Protein AF-A0A1B1M0U3-F1 (afdb_monomer_lite)

InterPro domains:
  IPR003018 GAF domain [SM00065] (130-266)
  IPR010559 Signal transduction histidine kinase, internal region [PF06580] (271-293)
  IPR011620 Signal transduction histidine kinase, 5TM receptor LytS, transmembrane region [PF07694] (1-100)
  IPR029016 GAF-like domain superfamily [G3DSA:3.30.450.40] (134-258)
  IPR050640 Bacterial two-component sensor kinase systems [PTHR34220] (2-294)

Sequence (294 aa):
VSGLSRLYIGGANAYTYLISSIFIALISGFYGYRTMRRYTYPTVLMGAIIGALNEAIQMACILIFANDTASAWSLVQFIALPMILINSIGTAIFLSIILSTLKQEEQTRAIQTHDVFEIANKTLPYFRSGLTEQSARSVAEIILKLMNVSAVAITNRTDILTHVGAASDHHVAKKAIITDLSKEVIKTGHLKEAHSKEEIGCNNPNCSLTSAIVIPLMINQEVAGTLKFYFTNEYENTTSTKQLARGLADIFSSQLELGQAEMQSKLLKDAEIKSLQAQVNPHFFFNSINTISA

Structure (mmCIF, N/CA/C/O backbone):
data_AF-A0A1B1M0U3-F1
#
_entry.id   AF-A0A1B1M0U3-F1
#
loop_
_atom_site.group_PDB
_atom_site.id
_atom_site.type_symbol
_atom_site.label_atom_id
_atom_site.label_alt_id
_atom_site.label_comp_id
_atom_site.label_asym_id
_atom_site.label_entity_id
_atom_site.label_seq_id
_atom_site.pdbx_PDB_ins_code
_atom_site.Cartn_x
_atom_site.Cartn_y
_atom_site.Cartn_z
_atom_site.occupancy
_atom_site.B_iso_or_equiv
_atom_site.auth_seq_id
_atom_site.auth_comp_id
_atom_site.auth_asym_id
_atom_site.auth_atom_id
_atom_site.pdbx_PDB_model_num
ATOM 1 N N . VAL A 1 1 ? 32.703 1.212 -25.599 1.00 67.56 1 VAL A N 1
ATOM 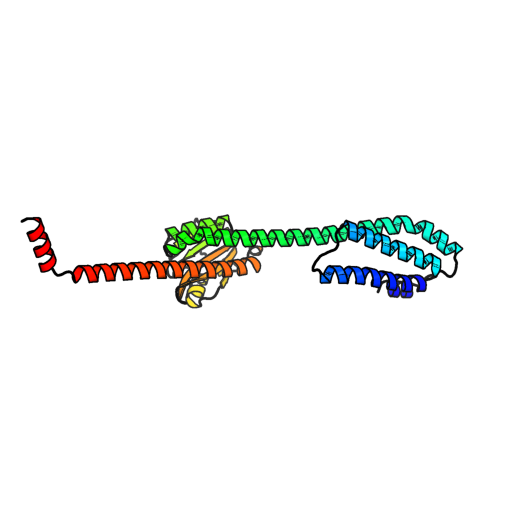2 C CA . VAL A 1 1 ? 32.482 -0.246 -25.777 1.00 67.56 1 VAL A CA 1
ATOM 3 C C . VAL A 1 1 ? 32.316 -0.614 -27.252 1.00 67.56 1 VAL A C 1
ATOM 5 O O . VAL A 1 1 ? 33.182 -1.309 -27.757 1.00 67.56 1 VAL A O 1
ATOM 8 N N . SER A 1 2 ? 31.313 -0.082 -27.969 1.00 71.19 2 SER A N 1
ATOM 9 C CA . SER A 1 2 ? 31.059 -0.400 -29.397 1.00 71.19 2 SER A CA 1
ATOM 10 C C . SER A 1 2 ? 32.248 -0.167 -30.355 1.00 71.19 2 SER A C 1
ATOM 12 O O . SER A 1 2 ? 32.541 -0.993 -31.212 1.00 71.19 2 SER A O 1
ATOM 14 N N . GLY A 1 3 ? 32.987 0.937 -30.205 1.00 71.81 3 GLY A N 1
ATOM 15 C CA . GLY A 1 3 ? 34.163 1.195 -31.050 1.00 71.81 3 GLY A CA 1
ATOM 16 C C . GLY A 1 3 ? 35.331 0.232 -30.793 1.00 71.81 3 GLY A C 1
ATOM 17 O O . GLY A 1 3 ? 36.002 -0.191 -31.728 1.00 71.81 3 GLY A O 1
ATOM 18 N N . LEU A 1 4 ? 35.539 -0.170 -29.532 1.00 79.25 4 LEU A N 1
ATOM 19 C CA . LEU A 1 4 ? 36.575 -1.142 -29.166 1.00 79.25 4 LEU A CA 1
ATOM 20 C C . LEU A 1 4 ? 36.249 -2.539 -29.695 1.00 79.25 4 LEU A C 1
ATOM 22 O O . LEU A 1 4 ? 37.143 -3.205 -30.204 1.00 79.25 4 LEU A O 1
ATOM 26 N N . SER A 1 5 ? 34.987 -2.977 -29.627 1.00 76.38 5 SER A N 1
ATOM 27 C CA . SER A 1 5 ? 34.607 -4.291 -30.161 1.00 76.38 5 SER A CA 1
ATOM 28 C C . SER A 1 5 ? 34.844 -4.387 -31.670 1.00 76.38 5 SER A C 1
ATOM 30 O O . SER A 1 5 ? 35.324 -5.414 -32.137 1.00 76.38 5 SER A O 1
ATOM 32 N N . ARG A 1 6 ? 34.610 -3.309 -32.432 1.00 75.31 6 ARG A N 1
ATOM 33 C CA . ARG A 1 6 ? 34.942 -3.268 -33.868 1.00 75.31 6 ARG A CA 1
ATOM 34 C C . ARG A 1 6 ? 36.444 -3.275 -34.157 1.00 75.31 6 ARG A C 1
ATOM 36 O O . ARG A 1 6 ? 36.847 -3.901 -35.129 1.00 75.31 6 ARG A O 1
ATOM 43 N N . LEU A 1 7 ? 37.270 -2.641 -33.321 1.00 78.25 7 LEU A N 1
ATOM 44 C CA . LEU A 1 7 ? 38.730 -2.755 -33.444 1.00 78.25 7 LEU A CA 1
ATOM 45 C C . LEU A 1 7 ? 39.210 -4.194 -33.221 1.00 78.25 7 LEU A C 1
ATOM 47 O O . LEU A 1 7 ? 40.089 -4.650 -33.943 1.00 78.25 7 LEU A O 1
ATOM 51 N N . TYR A 1 8 ? 38.612 -4.908 -32.262 1.00 80.56 8 TYR A N 1
ATOM 52 C CA . TYR A 1 8 ? 38.932 -6.313 -31.990 1.00 80.56 8 TYR A CA 1
ATOM 53 C C . TYR A 1 8 ? 38.489 -7.267 -33.108 1.00 80.56 8 TYR A C 1
ATOM 55 O O . TYR A 1 8 ? 39.206 -8.216 -33.406 1.00 80.56 8 TYR A O 1
ATOM 63 N N . ILE A 1 9 ? 37.328 -7.027 -33.729 1.00 78.50 9 ILE A N 1
ATOM 64 C CA . ILE A 1 9 ? 36.813 -7.839 -34.850 1.00 78.50 9 ILE A CA 1
ATOM 65 C C . ILE A 1 9 ? 37.660 -7.645 -36.124 1.00 78.50 9 ILE A C 1
ATOM 67 O O . ILE A 1 9 ? 37.710 -8.531 -36.976 1.00 78.50 9 ILE A O 1
ATOM 71 N N . GLY A 1 10 ? 38.367 -6.518 -36.238 1.00 68.25 10 GLY A N 1
ATOM 72 C CA . GLY A 1 10 ? 39.149 -6.173 -37.422 1.00 68.25 10 GLY A CA 1
ATOM 73 C C . GLY A 1 10 ? 38.275 -5.751 -38.610 1.00 68.25 10 GLY A C 1
ATOM 74 O O . GLY A 1 10 ? 37.046 -5.791 -38.566 1.00 68.25 10 GLY A O 1
ATOM 75 N N . GLY A 1 11 ? 38.921 -5.288 -39.682 1.00 68.56 11 GLY A N 1
ATOM 76 C CA . GLY A 1 11 ? 38.264 -4.814 -40.905 1.00 68.56 11 GLY A CA 1
ATOM 77 C C . GLY A 1 11 ? 38.858 -3.508 -41.436 1.00 68.56 11 GLY A C 1
ATOM 78 O O . GLY A 1 11 ? 39.488 -2.746 -40.697 1.00 68.56 11 GLY A O 1
ATOM 79 N N . ALA A 1 12 ? 38.662 -3.238 -42.731 1.00 61.69 12 ALA A N 1
ATOM 80 C CA . ALA A 1 12 ? 39.073 -1.973 -43.336 1.00 61.69 12 ALA A CA 1
ATOM 81 C C . ALA A 1 12 ? 38.380 -0.797 -42.618 1.00 61.69 12 ALA A C 1
ATOM 83 O O . ALA A 1 12 ? 37.169 -0.820 -42.401 1.00 61.69 12 ALA A O 1
ATOM 84 N N . ASN A 1 13 ? 39.150 0.229 -42.240 1.00 67.62 13 ASN A N 1
ATOM 85 C CA . ASN A 1 13 ? 38.667 1.452 -41.581 1.00 67.62 13 ASN A CA 1
ATOM 86 C C . ASN A 1 13 ? 38.056 1.264 -40.168 1.00 67.62 13 ASN A C 1
ATOM 88 O O . ASN A 1 13 ? 37.226 2.063 -39.733 1.00 67.62 13 ASN A O 1
ATOM 92 N N . ALA A 1 14 ? 38.488 0.257 -39.395 1.00 73.50 14 ALA A N 1
ATOM 93 C CA . ALA A 1 14 ? 38.027 0.047 -38.011 1.00 73.50 14 ALA A CA 1
ATOM 94 C C . ALA A 1 14 ? 38.243 1.272 -37.084 1.00 73.50 14 ALA A C 1
ATOM 96 O O . ALA A 1 14 ? 37.431 1.534 -36.193 1.00 73.50 14 ALA A O 1
ATOM 97 N N . TYR A 1 15 ? 39.282 2.077 -37.335 1.00 80.62 15 TYR A N 1
ATOM 98 C CA . TYR A 1 15 ? 39.549 3.329 -36.611 1.00 80.62 15 TYR A CA 1
ATOM 99 C C . TYR A 1 15 ? 38.461 4.394 -36.816 1.00 80.62 15 TYR A C 1
ATOM 101 O O . TYR A 1 15 ? 38.131 5.122 -35.880 1.00 80.62 15 TYR A O 1
ATOM 109 N N . THR A 1 16 ? 37.837 4.452 -37.995 1.00 82.38 16 THR A N 1
ATOM 110 C CA . THR A 1 16 ? 36.750 5.395 -38.300 1.00 82.38 16 THR A CA 1
ATOM 111 C C . THR A 1 16 ? 35.535 5.155 -37.404 1.00 82.38 16 THR A C 1
ATOM 113 O O . THR A 1 16 ? 34.927 6.099 -36.901 1.00 82.38 16 THR A O 1
ATOM 116 N N . TYR A 1 17 ? 35.229 3.884 -37.128 1.00 81.88 17 TYR A N 1
ATOM 117 C CA . TYR A 1 17 ? 34.143 3.486 -36.231 1.00 81.88 17 TYR A CA 1
ATOM 118 C C . TYR A 1 17 ? 34.435 3.762 -34.754 1.00 81.88 17 TYR A C 1
ATOM 120 O O . TYR A 1 17 ? 33.509 3.987 -33.969 1.00 81.88 17 TYR A O 1
ATOM 128 N N . LEU A 1 18 ? 35.710 3.748 -34.355 1.00 85.19 18 LEU A N 1
ATOM 129 C CA . LEU A 1 18 ? 36.114 4.167 -33.015 1.00 85.19 18 LEU A CA 1
ATOM 130 C C . LEU A 1 18 ? 35.853 5.665 -32.824 1.00 85.19 18 LEU A C 1
ATOM 132 O O . LEU A 1 18 ? 35.218 6.051 -31.844 1.00 85.19 18 LEU A O 1
ATOM 136 N N . ILE A 1 19 ? 36.305 6.484 -33.778 1.00 85.94 19 ILE A N 1
ATOM 137 C CA . ILE A 1 19 ? 36.158 7.944 -33.742 1.00 85.94 19 ILE A CA 1
ATOM 138 C C . ILE A 1 19 ? 34.674 8.328 -33.741 1.00 85.94 19 ILE A C 1
ATOM 140 O O . ILE A 1 19 ? 34.235 9.086 -32.877 1.00 85.94 19 ILE A O 1
ATOM 144 N N . SER A 1 20 ? 33.877 7.752 -34.644 1.00 87.62 20 SER A N 1
ATOM 145 C CA . SER A 1 20 ? 32.439 8.033 -34.717 1.00 87.62 20 SER A CA 1
ATOM 146 C C . SER A 1 20 ? 31.704 7.656 -33.426 1.00 87.62 20 SER A C 1
ATOM 148 O O . SER A 1 20 ? 30.870 8.420 -32.945 1.00 87.62 20 SER A O 1
ATOM 150 N N . SER A 1 21 ? 32.069 6.529 -32.802 1.00 87.75 21 SER A N 1
ATOM 151 C CA . SER A 1 21 ? 31.479 6.090 -31.531 1.00 87.75 21 SER A CA 1
ATOM 152 C C . SER A 1 21 ? 31.711 7.092 -30.396 1.00 87.75 21 SER A C 1
ATOM 154 O O . SER A 1 21 ? 30.849 7.227 -29.531 1.00 87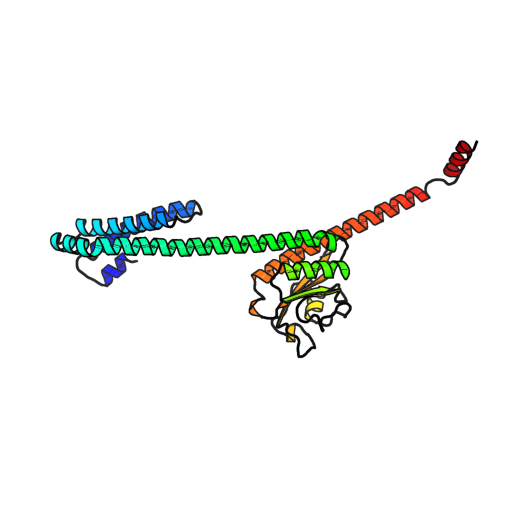.75 21 SER A O 1
ATOM 156 N N . ILE A 1 22 ? 32.850 7.796 -30.381 1.00 89.25 22 ILE A N 1
ATOM 157 C CA . ILE A 1 22 ? 33.140 8.835 -29.380 1.00 89.25 22 ILE A CA 1
ATOM 158 C C . ILE A 1 22 ? 32.202 10.030 -29.578 1.00 89.25 22 ILE A C 1
ATOM 160 O O . ILE A 1 22 ? 31.575 10.475 -28.617 1.00 89.25 22 ILE A O 1
ATOM 164 N N . PHE A 1 23 ? 32.049 10.512 -30.816 1.00 88.56 23 PHE A N 1
ATOM 165 C CA . PHE A 1 23 ? 31.143 11.624 -31.122 1.00 88.56 23 PHE A CA 1
ATOM 166 C C . PHE A 1 23 ? 29.685 11.290 -30.792 1.00 88.56 23 PHE A C 1
ATOM 168 O O . PHE A 1 23 ? 29.011 12.065 -30.112 1.00 88.56 23 PHE A O 1
ATOM 175 N N . ILE A 1 24 ? 29.221 10.107 -31.200 1.00 90.19 24 ILE A N 1
ATOM 176 C CA . ILE A 1 24 ? 27.863 9.625 -30.920 1.00 90.19 24 ILE A CA 1
ATOM 177 C C . ILE A 1 24 ? 27.623 9.516 -29.410 1.00 90.19 24 ILE A C 1
ATOM 179 O O . ILE A 1 24 ? 26.575 9.940 -28.918 1.00 90.19 24 ILE A O 1
ATOM 183 N N . ALA A 1 25 ? 28.597 8.993 -28.656 1.00 88.94 25 ALA A N 1
ATOM 184 C CA . ALA A 1 25 ? 28.498 8.872 -27.205 1.00 88.94 25 ALA A CA 1
ATOM 185 C C . ALA A 1 25 ? 28.449 10.238 -26.507 1.00 88.94 25 ALA A C 1
ATOM 187 O O . ALA A 1 25 ? 27.653 10.414 -25.587 1.00 88.94 25 ALA A O 1
ATOM 188 N N . LEU A 1 26 ? 29.247 11.215 -26.949 1.00 90.38 26 LEU A N 1
ATOM 189 C CA . LEU A 1 26 ? 29.227 12.569 -26.391 1.00 90.38 26 LEU A CA 1
ATOM 190 C C . LEU A 1 26 ? 27.888 13.266 -26.639 1.00 90.38 26 LEU A C 1
ATOM 192 O O . LEU A 1 26 ? 27.330 13.858 -25.719 1.00 90.38 26 LEU A O 1
ATOM 196 N N . ILE A 1 27 ? 27.343 13.163 -27.852 1.00 87.19 27 ILE A N 1
ATOM 197 C CA . ILE A 1 27 ? 26.070 13.799 -28.213 1.00 87.19 27 ILE A CA 1
ATOM 198 C C . ILE A 1 27 ? 24.914 13.126 -27.478 1.00 87.19 27 ILE A C 1
ATOM 200 O O . ILE A 1 27 ? 24.142 13.798 -26.792 1.00 87.19 27 ILE A O 1
ATOM 204 N N . SER A 1 28 ? 24.831 11.797 -27.545 1.00 88.06 28 SER A N 1
ATOM 205 C CA . SER A 1 28 ? 23.795 11.032 -26.842 1.00 88.06 28 SER A CA 1
ATOM 206 C C . SER A 1 28 ? 23.885 11.231 -25.329 1.00 88.06 28 SER A C 1
ATOM 208 O O . SER A 1 28 ? 22.866 11.409 -24.667 1.00 88.06 28 SER A O 1
ATOM 210 N N . GLY A 1 29 ? 25.103 11.272 -24.781 1.00 88.50 29 GLY A N 1
ATOM 211 C CA . GLY A 1 29 ? 25.364 11.537 -23.369 1.00 88.50 29 GLY A CA 1
ATOM 212 C C . GLY A 1 29 ? 24.994 12.959 -22.951 1.00 88.50 29 GLY A C 1
ATOM 213 O O . GLY A 1 29 ? 24.414 13.140 -21.886 1.00 88.50 29 GLY A O 1
ATOM 214 N N . PHE A 1 30 ? 25.246 13.967 -23.789 1.00 88.69 30 PHE A N 1
ATOM 215 C CA . PHE A 1 30 ? 24.845 15.350 -23.527 1.00 88.69 30 PHE A CA 1
ATOM 216 C C . PHE A 1 30 ? 23.319 15.502 -23.481 1.00 88.69 30 PHE A C 1
ATOM 218 O O . PHE A 1 30 ? 22.783 16.096 -22.539 1.00 88.69 30 PHE A O 1
ATOM 225 N N . TYR A 1 31 ? 22.610 14.920 -24.454 1.00 85.31 31 TYR A N 1
ATOM 226 C CA . TYR A 1 31 ? 21.147 14.882 -24.443 1.00 85.31 31 TYR A CA 1
ATOM 227 C C . TYR A 1 31 ? 20.627 14.097 -23.234 1.00 85.31 31 TYR A C 1
ATOM 229 O O . TYR A 1 31 ? 19.803 14.617 -22.481 1.00 85.31 31 TYR A O 1
ATOM 237 N N . GLY A 1 32 ? 21.164 12.902 -22.974 1.00 85.06 32 GLY A N 1
ATOM 238 C CA . GLY A 1 32 ? 20.820 12.090 -21.806 1.00 85.06 32 GLY A CA 1
ATOM 239 C C . GLY A 1 32 ? 20.994 12.859 -20.495 1.00 85.06 32 GLY A C 1
ATOM 240 O O . GLY A 1 32 ? 20.044 12.983 -19.726 1.00 85.06 32 GLY A O 1
ATOM 241 N N . TYR A 1 33 ? 22.156 13.483 -20.290 1.00 85.69 33 TYR A N 1
ATOM 242 C CA . TYR A 1 33 ? 22.460 14.289 -19.109 1.00 85.69 33 TYR A CA 1
ATOM 243 C C . TYR A 1 33 ? 21.469 15.441 -18.927 1.00 85.69 33 TYR A C 1
ATOM 245 O O . TYR A 1 33 ? 20.943 15.633 -17.831 1.00 85.69 33 TYR A O 1
ATOM 253 N N . ARG A 1 34 ? 21.159 16.191 -19.993 1.00 84.56 34 ARG A N 1
ATOM 254 C CA . ARG A 1 34 ? 20.226 17.325 -19.924 1.00 84.56 34 ARG A CA 1
ATOM 255 C C . ARG A 1 34 ? 18.814 16.893 -19.528 1.00 84.56 34 ARG A C 1
ATOM 257 O O . ARG A 1 34 ? 18.172 17.596 -18.748 1.00 84.56 34 ARG A O 1
ATOM 264 N N . THR A 1 35 ? 18.338 15.769 -20.057 1.00 80.69 35 THR A N 1
ATOM 265 C CA . THR A 1 35 ? 16.989 15.257 -19.760 1.00 80.69 35 THR A CA 1
ATOM 266 C C . THR A 1 35 ? 16.920 14.663 -18.351 1.00 80.69 35 THR A C 1
ATOM 268 O O . THR A 1 35 ? 16.024 14.997 -17.576 1.00 80.69 35 THR A O 1
ATOM 271 N N . MET A 1 36 ? 17.951 13.916 -17.947 1.00 79.75 36 MET A N 1
ATOM 272 C CA . MET A 1 36 ? 18.054 13.329 -16.608 1.00 79.75 36 MET A CA 1
ATOM 273 C C . MET A 1 36 ? 18.133 14.402 -15.511 1.00 79.75 36 MET A C 1
ATOM 275 O O . MET A 1 36 ? 17.487 14.279 -14.475 1.00 79.75 36 MET A O 1
ATOM 279 N N . ARG A 1 37 ? 18.820 15.525 -15.770 1.00 79.50 37 ARG A N 1
ATOM 280 C CA . ARG A 1 37 ? 18.871 16.682 -14.853 1.00 79.50 37 ARG A CA 1
ATOM 281 C C . ARG A 1 37 ? 17.517 17.376 -14.663 1.00 79.50 37 ARG A C 1
ATOM 283 O O . ARG A 1 37 ? 17.349 18.133 -13.713 1.00 79.50 37 ARG A O 1
ATOM 290 N N . ARG A 1 38 ? 16.570 17.147 -15.575 1.00 78.44 38 ARG A N 1
ATOM 291 C CA . ARG A 1 38 ? 15.188 17.638 -15.507 1.00 78.44 38 ARG A CA 1
ATOM 292 C C . ARG A 1 38 ? 14.205 16.568 -15.024 1.00 78.44 38 ARG A C 1
ATOM 294 O O . ARG A 1 38 ? 13.010 16.811 -15.124 1.00 78.44 38 ARG A O 1
ATOM 301 N N . TYR A 1 39 ? 14.678 15.402 -14.568 1.00 72.81 39 TYR A N 1
ATOM 302 C CA . TYR A 1 39 ? 13.842 14.244 -14.207 1.00 72.81 39 TYR A CA 1
ATOM 303 C C . TYR A 1 39 ? 12.806 13.879 -15.282 1.00 72.81 39 TYR A C 1
ATOM 305 O O . TYR A 1 39 ? 11.709 13.420 -14.984 1.00 72.81 39 TYR A O 1
ATOM 313 N N . THR A 1 40 ? 13.139 14.114 -16.552 1.00 78.75 40 THR A N 1
ATOM 314 C CA . THR A 1 40 ? 12.247 13.848 -17.682 1.00 78.75 40 THR A CA 1
ATOM 315 C C . THR A 1 40 ? 12.942 12.924 -18.664 1.00 78.75 40 THR A C 1
ATOM 317 O O . THR A 1 40 ? 14.152 13.005 -18.878 1.00 78.75 40 THR A O 1
ATOM 320 N N . TYR A 1 41 ? 12.168 12.026 -19.260 1.00 82.75 41 TYR A N 1
ATOM 321 C CA . TYR A 1 41 ? 12.628 11.183 -20.355 1.00 82.75 41 TYR A CA 1
ATOM 322 C C . TYR A 1 41 ? 12.337 11.883 -21.689 1.00 82.75 41 TYR A C 1
ATOM 324 O O . TYR A 1 41 ? 11.333 12.595 -21.800 1.00 82.75 41 TYR A O 1
ATOM 332 N N . PRO A 1 42 ? 13.198 11.722 -22.709 1.00 85.19 42 PRO A N 1
ATOM 333 C CA . PRO A 1 42 ? 12.922 12.266 -24.029 1.00 85.19 42 PRO A CA 1
ATOM 334 C C . PRO A 1 42 ? 11.660 11.621 -24.607 1.00 85.19 42 PRO A C 1
ATOM 336 O O . PRO A 1 42 ? 11.404 10.433 -24.412 1.00 85.19 42 PRO A O 1
ATOM 339 N N . THR A 1 43 ? 10.869 12.406 -25.337 1.00 89.56 43 THR A N 1
ATOM 340 C CA . THR A 1 43 ? 9.685 11.884 -26.025 1.00 89.56 43 THR A CA 1
ATOM 341 C C . THR A 1 43 ? 10.088 10.908 -27.129 1.00 89.56 43 THR A C 1
ATOM 343 O O . THR A 1 43 ? 11.197 10.978 -27.662 1.00 89.56 43 THR A O 1
ATOM 346 N N . VAL A 1 44 ? 9.163 10.027 -27.519 1.00 93.00 44 VAL A N 1
ATOM 347 C CA . VAL A 1 44 ? 9.368 9.039 -28.595 1.00 93.00 44 VAL A CA 1
ATOM 348 C C . VAL A 1 44 ? 9.895 9.697 -29.877 1.00 93.00 44 VAL A C 1
ATOM 350 O O . VAL A 1 44 ? 10.861 9.217 -30.467 1.00 93.00 44 VAL A O 1
ATOM 353 N N . LEU A 1 45 ? 9.320 10.842 -30.265 1.00 92.06 45 LEU A N 1
ATOM 354 C CA . LEU A 1 45 ? 9.754 11.596 -31.444 1.00 92.06 45 LEU A CA 1
ATOM 355 C C . LEU A 1 45 ? 11.180 12.145 -31.291 1.00 92.06 45 LEU A C 1
ATOM 357 O O . LEU A 1 45 ? 11.984 12.021 -32.209 1.00 92.06 45 LEU A O 1
ATOM 361 N N . MET A 1 46 ? 11.515 12.719 -30.131 1.00 89.94 46 MET A N 1
ATOM 362 C CA . MET A 1 46 ? 12.868 13.228 -29.878 1.00 89.94 46 MET A CA 1
ATOM 363 C C . MET A 1 46 ? 13.903 12.106 -29.888 1.00 89.94 46 MET A C 1
ATOM 365 O O . MET A 1 46 ? 14.985 12.276 -30.438 1.00 89.94 46 MET A O 1
ATOM 369 N N . GLY A 1 47 ? 13.562 10.940 -29.341 1.00 91.19 47 GLY A N 1
ATOM 370 C CA . GLY A 1 47 ? 14.410 9.759 -29.418 1.00 91.19 47 GLY A CA 1
ATOM 371 C C . GLY A 1 47 ? 14.656 9.276 -30.841 1.00 91.19 47 GLY A C 1
ATOM 372 O O . GLY A 1 47 ? 15.799 9.001 -31.195 1.00 91.19 47 GLY A O 1
ATOM 373 N N . ALA A 1 48 ? 13.611 9.234 -31.673 1.00 94.12 48 ALA A N 1
ATOM 374 C CA . ALA A 1 48 ? 13.745 8.896 -33.088 1.00 94.12 48 ALA A CA 1
ATOM 375 C C . ALA A 1 48 ? 14.683 9.874 -33.816 1.00 94.12 48 ALA A C 1
ATOM 377 O O . ALA A 1 48 ? 15.563 9.445 -34.558 1.00 94.12 48 ALA A O 1
ATOM 378 N N . ILE A 1 49 ? 14.544 11.180 -33.554 1.00 93.31 49 ILE A N 1
ATOM 379 C CA . ILE A 1 49 ? 15.409 12.222 -34.130 1.00 93.31 49 ILE A CA 1
ATOM 380 C C . ILE A 1 49 ? 16.861 12.051 -33.665 1.00 93.31 49 ILE A C 1
ATOM 382 O O . ILE A 1 49 ? 17.774 12.141 -34.481 1.00 93.31 49 ILE A O 1
ATOM 386 N N . ILE A 1 50 ? 17.095 11.775 -32.378 1.00 90.81 50 ILE A N 1
ATOM 387 C CA . ILE A 1 50 ? 18.445 11.523 -31.846 1.00 90.81 50 ILE A CA 1
ATOM 388 C C . ILE A 1 50 ? 19.055 10.274 -32.498 1.00 90.81 50 ILE A C 1
ATOM 390 O O . ILE A 1 50 ? 20.221 10.304 -32.888 1.00 90.81 50 ILE A O 1
ATOM 394 N N . GLY A 1 51 ? 18.270 9.206 -32.672 1.00 92.12 51 GLY A N 1
ATOM 395 C CA . GLY A 1 51 ? 18.683 8.007 -33.405 1.00 92.12 51 GLY A CA 1
ATOM 396 C C . GLY A 1 51 ? 19.105 8.327 -34.841 1.00 92.12 51 GLY A C 1
ATOM 397 O O . GLY A 1 51 ? 20.206 7.963 -35.250 1.00 92.12 51 GLY A O 1
ATOM 398 N N . ALA A 1 52 ? 18.287 9.091 -35.569 1.00 94.38 52 ALA A N 1
ATOM 399 C CA . ALA A 1 52 ? 18.589 9.509 -36.936 1.00 94.38 52 ALA A CA 1
ATOM 400 C C . ALA A 1 52 ? 19.858 10.370 -37.020 1.00 94.38 52 ALA A C 1
ATOM 402 O O . ALA A 1 52 ? 20.691 10.167 -37.901 1.00 94.38 52 ALA A O 1
ATOM 403 N N . LEU A 1 53 ? 20.022 11.318 -36.092 1.00 92.88 53 LEU A N 1
ATOM 404 C CA . LEU A 1 53 ? 21.193 12.193 -36.026 1.00 92.88 53 LEU A CA 1
ATOM 405 C C . LEU A 1 53 ? 22.472 11.411 -35.728 1.00 92.88 53 LEU A C 1
ATOM 407 O O . LEU A 1 53 ? 23.495 11.657 -36.364 1.00 92.88 53 LEU A O 1
ATOM 411 N N . ASN A 1 54 ? 22.420 10.454 -34.802 1.00 92.00 54 ASN A N 1
ATOM 412 C CA . ASN A 1 54 ? 23.562 9.597 -34.493 1.00 92.00 54 ASN A CA 1
ATOM 413 C C . ASN A 1 54 ? 24.013 8.798 -35.723 1.00 92.00 54 ASN A C 1
ATOM 415 O O . ASN A 1 54 ? 25.210 8.730 -36.002 1.00 92.00 54 ASN A O 1
ATOM 419 N N . GLU A 1 55 ? 23.068 8.258 -36.494 1.00 92.94 55 GLU A N 1
ATOM 420 C CA . GLU A 1 55 ? 23.384 7.547 -37.732 1.00 92.94 55 GLU A CA 1
ATOM 421 C C . GLU A 1 55 ? 23.881 8.475 -38.843 1.00 92.94 55 GLU A C 1
ATOM 423 O O . GLU A 1 55 ? 24.835 8.145 -39.544 1.00 92.94 55 GLU A O 1
ATOM 428 N N . ALA A 1 56 ? 23.329 9.681 -38.972 1.00 92.94 56 ALA A N 1
ATOM 429 C CA . ALA A 1 56 ? 23.845 10.672 -39.914 1.00 92.94 56 ALA A CA 1
ATOM 430 C C . ALA A 1 56 ? 25.306 11.052 -39.604 1.00 92.94 56 ALA A C 1
ATOM 432 O O . ALA A 1 56 ? 26.135 11.147 -40.512 1.00 92.94 56 ALA A O 1
ATOM 433 N N . ILE A 1 57 ? 25.649 11.202 -38.320 1.00 92.06 57 ILE A N 1
ATOM 434 C CA . ILE A 1 57 ? 27.024 11.454 -37.868 1.00 92.06 57 ILE A CA 1
ATOM 435 C C . ILE A 1 57 ? 27.919 10.253 -38.172 1.00 92.06 57 ILE A C 1
ATOM 437 O O . ILE A 1 57 ? 29.036 10.433 -38.653 1.00 92.06 57 ILE A O 1
ATOM 441 N N . GLN A 1 58 ? 27.426 9.032 -37.957 1.00 90.69 58 GLN A N 1
ATOM 442 C CA . GLN A 1 58 ? 28.138 7.806 -38.312 1.00 90.69 58 GLN A CA 1
ATOM 443 C C . GLN A 1 58 ? 28.493 7.776 -39.809 1.00 90.69 58 GLN A C 1
ATOM 445 O O . GLN A 1 58 ? 29.647 7.508 -40.149 1.00 90.69 58 GLN A O 1
ATOM 450 N N . MET A 1 59 ? 27.541 8.102 -40.692 1.00 92.12 59 MET A N 1
ATOM 451 C CA . MET A 1 59 ? 27.766 8.161 -42.143 1.00 92.12 59 MET A CA 1
ATOM 452 C C . MET A 1 59 ? 28.754 9.267 -42.530 1.00 92.12 59 MET A C 1
ATOM 454 O O . MET A 1 59 ? 29.656 9.030 -43.333 1.00 92.12 59 MET A O 1
ATOM 458 N N . ALA A 1 60 ? 28.647 10.452 -41.919 1.00 91.81 60 ALA A N 1
ATOM 459 C CA . ALA A 1 60 ? 29.583 11.552 -42.150 1.00 91.81 60 ALA A CA 1
ATOM 460 C C . ALA A 1 60 ? 31.016 11.182 -41.733 1.00 91.81 60 ALA A C 1
ATOM 462 O O . ALA A 1 60 ? 31.962 11.426 -42.480 1.00 91.81 60 ALA A O 1
ATOM 463 N N . CYS A 1 61 ? 31.188 10.529 -40.579 1.00 89.88 61 CYS A N 1
ATOM 464 C CA . CYS A 1 61 ? 32.496 10.052 -40.137 1.00 89.88 61 CYS A CA 1
ATOM 465 C C . CYS A 1 61 ? 33.096 9.025 -41.107 1.00 89.88 61 CYS A C 1
ATOM 467 O O . CYS A 1 61 ? 34.299 9.076 -41.353 1.00 89.88 61 CYS A O 1
ATOM 469 N N . ILE A 1 62 ? 32.282 8.125 -41.673 1.00 88.50 62 ILE A N 1
ATOM 470 C CA . ILE A 1 62 ? 32.746 7.160 -42.682 1.00 88.50 62 ILE A CA 1
ATOM 471 C C . ILE A 1 62 ? 33.294 7.888 -43.913 1.00 88.50 62 ILE A C 1
ATOM 473 O O . ILE A 1 62 ? 34.381 7.552 -44.366 1.00 88.50 62 ILE A O 1
ATOM 477 N N . LEU A 1 63 ? 32.602 8.910 -44.421 1.00 89.19 63 LEU A N 1
ATOM 478 C CA . LEU A 1 63 ? 33.059 9.657 -45.599 1.00 89.19 63 LEU A CA 1
ATOM 479 C C . LEU A 1 63 ? 34.327 10.487 -45.343 1.00 89.19 63 LEU A C 1
ATOM 481 O O . LEU A 1 63 ? 35.155 10.613 -46.238 1.00 89.19 63 LEU A O 1
ATOM 485 N N . ILE A 1 64 ? 34.484 11.050 -44.140 1.00 89.38 64 ILE A N 1
ATOM 486 C CA . ILE A 1 64 ? 35.605 11.948 -43.806 1.00 89.38 64 ILE A CA 1
ATOM 487 C C . ILE A 1 64 ? 36.886 11.173 -43.477 1.00 89.38 64 ILE A C 1
ATOM 489 O O . ILE A 1 64 ? 37.975 11.601 -43.847 1.00 89.38 64 ILE A O 1
ATOM 493 N N . PHE A 1 65 ? 36.769 10.059 -42.751 1.00 86.31 65 PHE A N 1
ATOM 494 C CA . PHE A 1 65 ? 37.920 9.357 -42.172 1.00 86.31 65 PHE A CA 1
ATOM 495 C C . PHE A 1 65 ? 38.226 8.011 -42.836 1.00 86.31 65 PHE A C 1
ATOM 497 O O . PHE A 1 65 ? 39.076 7.277 -42.332 1.00 86.31 65 PHE A O 1
ATOM 504 N N . ALA A 1 66 ? 37.524 7.631 -43.905 1.00 84.69 66 ALA A N 1
ATOM 505 C CA . ALA A 1 66 ? 37.881 6.436 -44.660 1.00 84.69 66 ALA A CA 1
ATOM 506 C C . ALA A 1 66 ? 39.124 6.679 -45.525 1.00 84.69 66 ALA A C 1
ATOM 508 O O . ALA A 1 66 ? 39.244 7.709 -46.182 1.00 84.69 66 ALA A O 1
ATOM 509 N N . ASN A 1 67 ? 40.018 5.688 -45.570 1.00 82.25 67 ASN A N 1
ATOM 510 C CA . ASN A 1 67 ? 41.234 5.752 -46.387 1.00 82.25 67 ASN A CA 1
ATOM 511 C C . ASN A 1 67 ? 40.950 5.685 -47.900 1.00 82.25 67 ASN A C 1
ATOM 513 O O . ASN A 1 67 ? 41.733 6.203 -48.689 1.00 82.25 67 ASN A O 1
ATOM 517 N N . ASP A 1 68 ? 39.843 5.048 -48.300 1.00 85.75 68 ASP A N 1
ATOM 518 C CA . ASP A 1 68 ? 39.391 4.942 -49.692 1.00 85.75 68 ASP A CA 1
ATOM 519 C C . ASP A 1 68 ? 37.998 5.564 -49.839 1.00 85.75 68 ASP A C 1
ATOM 521 O O . ASP A 1 68 ? 36.994 5.023 -49.362 1.00 85.75 68 ASP A O 1
ATOM 525 N N . THR A 1 69 ? 37.952 6.716 -50.504 1.00 83.31 69 THR A N 1
ATOM 526 C CA . THR A 1 69 ? 36.742 7.521 -50.681 1.00 83.31 69 THR A CA 1
ATOM 527 C C . THR A 1 69 ? 35.732 6.864 -51.618 1.00 83.31 69 THR A C 1
ATOM 529 O O . THR A 1 69 ? 34.528 6.995 -51.392 1.00 83.31 69 THR A O 1
ATOM 532 N N . ALA A 1 70 ? 36.185 6.109 -52.625 1.00 86.38 70 ALA A N 1
ATOM 533 C CA . ALA A 1 70 ? 35.298 5.437 -53.572 1.00 86.38 70 ALA A CA 1
ATOM 534 C C . ALA A 1 70 ? 34.552 4.277 -52.896 1.00 86.38 70 ALA A C 1
ATOM 536 O O . ALA A 1 70 ? 33.324 4.180 -52.984 1.00 86.38 70 ALA A O 1
ATOM 537 N N . SER A 1 71 ? 35.278 3.448 -52.138 1.00 85.38 71 SER A N 1
ATOM 538 C CA . SER A 1 71 ? 34.675 2.367 -51.350 1.00 85.38 71 SER A CA 1
ATOM 539 C C . SER A 1 71 ? 33.769 2.894 -50.231 1.00 85.38 71 SER A C 1
ATOM 541 O O . SER A 1 71 ? 32.699 2.334 -49.988 1.00 85.38 71 SER A O 1
ATOM 543 N N . ALA A 1 72 ? 34.148 3.993 -49.567 1.00 86.94 72 ALA A N 1
ATOM 544 C CA . ALA A 1 72 ? 33.331 4.617 -48.525 1.00 86.94 72 ALA A CA 1
ATOM 545 C C . ALA A 1 72 ? 31.997 5.149 -49.063 1.00 86.94 72 ALA A C 1
ATOM 547 O O . ALA A 1 72 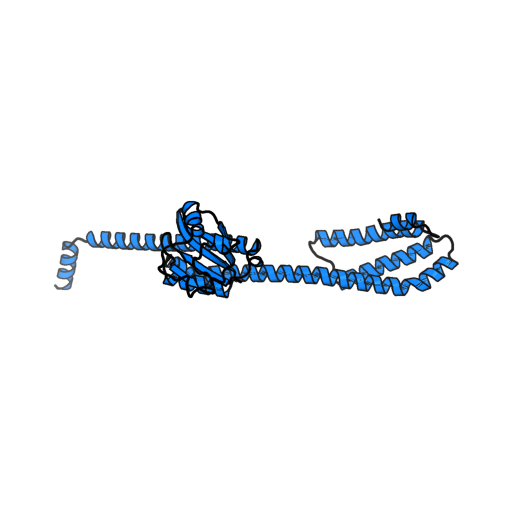? 30.958 4.946 -48.434 1.00 86.94 72 ALA A O 1
ATOM 548 N N . TRP A 1 73 ? 32.009 5.779 -50.241 1.00 90.25 73 TRP A N 1
ATOM 549 C CA . TRP A 1 73 ? 30.796 6.265 -50.891 1.00 90.25 73 TRP A CA 1
ATOM 550 C C . TRP A 1 73 ? 29.825 5.126 -51.218 1.00 90.25 73 TRP A C 1
ATOM 552 O O . TRP A 1 73 ? 28.652 5.188 -50.846 1.00 90.25 73 TRP A O 1
ATOM 562 N N . SER A 1 74 ? 30.323 4.050 -51.840 1.00 90.25 74 SER A N 1
ATOM 563 C CA . SER A 1 74 ? 29.502 2.875 -52.160 1.00 90.25 74 SER A CA 1
ATOM 564 C C . SER A 1 74 ? 28.912 2.229 -50.904 1.00 90.25 74 SER A C 1
ATOM 566 O O . SER A 1 74 ? 27.759 1.797 -50.918 1.00 90.25 74 SER A O 1
ATOM 568 N N . LEU A 1 75 ? 29.685 2.167 -49.815 1.00 88.81 75 LEU A N 1
ATOM 569 C CA . LEU A 1 75 ? 29.221 1.625 -48.543 1.00 88.81 75 LEU A CA 1
ATOM 570 C C . LEU A 1 75 ? 28.096 2.482 -47.957 1.00 88.81 75 LEU A C 1
ATOM 572 O O . LEU A 1 75 ? 27.041 1.949 -47.622 1.00 88.81 75 LEU A O 1
ATOM 576 N N . VAL A 1 76 ? 28.297 3.800 -47.863 1.00 91.44 76 VAL A N 1
ATOM 577 C CA . VAL A 1 76 ? 27.304 4.733 -47.308 1.00 91.44 76 VAL A CA 1
ATOM 578 C C . VAL A 1 76 ? 26.021 4.718 -48.135 1.00 91.44 76 VAL A C 1
ATOM 580 O O . VAL A 1 76 ? 24.941 4.645 -47.557 1.00 91.44 76 VAL A O 1
ATOM 583 N N . GLN A 1 77 ? 26.105 4.692 -49.467 1.00 93.31 77 GLN A N 1
ATOM 584 C CA . GLN A 1 77 ? 24.921 4.599 -50.327 1.00 93.31 77 GLN A CA 1
ATOM 585 C C . GLN A 1 77 ? 24.110 3.316 -50.073 1.00 93.31 77 GLN A C 1
ATOM 587 O O . GLN A 1 77 ? 22.882 3.341 -50.149 1.00 93.31 77 GLN A O 1
ATOM 592 N N . PHE A 1 78 ? 24.783 2.212 -49.739 1.00 91.50 78 PHE A N 1
ATOM 593 C CA . PHE A 1 78 ? 24.134 0.940 -49.438 1.00 91.50 78 PHE A CA 1
ATOM 594 C C . PHE A 1 78 ? 23.507 0.905 -48.033 1.00 91.50 78 PHE A C 1
ATOM 596 O O . PHE A 1 78 ? 22.393 0.407 -47.874 1.00 91.50 78 PHE A O 1
ATOM 603 N N . ILE A 1 79 ? 24.193 1.437 -47.011 1.00 90.94 79 ILE A N 1
ATOM 604 C CA . ILE A 1 79 ? 23.776 1.269 -45.605 1.00 90.94 79 ILE A CA 1
ATOM 605 C C . ILE A 1 79 ? 23.033 2.465 -45.005 1.00 90.94 79 ILE A C 1
ATOM 607 O O . ILE A 1 79 ? 22.299 2.272 -44.039 1.00 90.94 79 ILE A O 1
ATOM 611 N N . ALA A 1 80 ? 23.194 3.684 -45.531 1.00 92.12 80 ALA A N 1
ATOM 612 C CA . ALA A 1 80 ? 22.732 4.895 -44.848 1.00 92.12 80 ALA A CA 1
ATOM 613 C C . ALA A 1 80 ? 21.221 4.891 -44.605 1.00 92.12 80 ALA A C 1
ATOM 615 O O . ALA A 1 80 ? 20.780 5.051 -43.469 1.00 92.12 80 ALA A O 1
ATOM 616 N N . LEU A 1 81 ? 20.423 4.675 -45.655 1.00 93.94 81 LEU A N 1
ATOM 617 C CA . LEU A 1 81 ? 18.967 4.741 -45.541 1.00 93.94 81 LEU A CA 1
ATOM 618 C C . LEU A 1 81 ? 18.399 3.627 -44.636 1.00 93.94 81 LEU A C 1
ATOM 620 O O . LEU A 1 81 ? 17.672 3.967 -43.698 1.00 93.94 81 LEU A O 1
ATOM 624 N N . PRO A 1 82 ? 18.734 2.332 -44.830 1.00 95.38 82 PRO A N 1
ATOM 625 C CA . PRO A 1 82 ? 18.247 1.280 -43.939 1.00 95.38 82 PRO A CA 1
ATOM 626 C C . PRO A 1 82 ? 18.685 1.482 -42.485 1.00 95.38 82 PRO A C 1
ATOM 628 O O . PRO A 1 82 ? 17.875 1.313 -41.577 1.00 95.38 82 PRO A O 1
ATOM 631 N N . MET A 1 83 ? 19.940 1.878 -42.252 1.00 93.19 83 MET A N 1
ATOM 632 C CA . MET A 1 83 ? 20.497 2.001 -40.903 1.00 93.19 83 MET A CA 1
ATOM 633 C C . MET A 1 83 ? 19.892 3.185 -40.139 1.00 93.19 83 MET A C 1
ATOM 635 O O . MET A 1 83 ? 19.480 3.012 -38.993 1.00 93.19 83 MET A O 1
ATOM 639 N N . ILE A 1 84 ? 19.730 4.346 -40.790 1.00 94.81 84 ILE A N 1
ATOM 640 C CA . ILE A 1 84 ? 19.047 5.511 -40.203 1.00 94.81 84 ILE A CA 1
ATOM 641 C C . ILE A 1 84 ? 17.609 5.145 -39.827 1.00 94.81 84 ILE A C 1
ATOM 643 O O . ILE A 1 84 ? 17.187 5.407 -38.700 1.00 94.81 84 ILE A O 1
ATOM 647 N N . LEU A 1 85 ? 16.853 4.524 -40.737 1.00 95.81 85 LEU A N 1
ATOM 648 C CA . LEU A 1 85 ? 15.448 4.194 -40.490 1.00 95.81 85 LEU A CA 1
ATOM 649 C C . LEU A 1 85 ? 15.286 3.166 -39.368 1.00 95.81 85 LEU A C 1
ATOM 651 O O . LEU A 1 85 ? 14.542 3.415 -38.419 1.00 95.81 85 LEU A O 1
ATOM 655 N N . ILE A 1 86 ? 15.998 2.038 -39.448 1.00 95.69 86 ILE A N 1
ATOM 656 C CA . ILE A 1 86 ? 15.875 0.945 -38.476 1.00 95.69 86 ILE A CA 1
ATOM 657 C C . ILE A 1 86 ? 16.277 1.421 -37.078 1.00 95.69 86 ILE A C 1
ATOM 659 O O . ILE A 1 86 ? 15.544 1.172 -36.123 1.00 95.69 86 ILE A O 1
ATOM 663 N N . ASN A 1 87 ? 17.381 2.162 -36.943 1.00 92.88 87 ASN A N 1
ATOM 664 C CA . ASN A 1 87 ? 17.852 2.603 -35.627 1.00 92.88 87 ASN A CA 1
ATOM 665 C C . ASN A 1 87 ? 16.980 3.721 -35.040 1.00 92.88 87 ASN A C 1
ATOM 667 O O . ASN A 1 87 ? 16.744 3.745 -33.828 1.00 92.88 87 ASN A O 1
ATOM 671 N N . SER A 1 88 ? 16.422 4.597 -35.879 1.00 94.38 88 SER A N 1
ATOM 672 C CA . SER A 1 88 ? 15.449 5.606 -35.435 1.00 94.38 88 SER A CA 1
ATOM 673 C C . SER A 1 88 ? 14.154 4.963 -34.937 1.00 94.38 88 SER A C 1
ATOM 675 O O . SER A 1 88 ? 13.677 5.306 -33.854 1.00 94.38 88 SER A O 1
ATOM 677 N N . ILE A 1 89 ? 13.610 3.992 -35.680 1.00 95.94 89 ILE A N 1
ATOM 678 C CA . ILE A 1 89 ? 12.411 3.239 -35.282 1.00 95.94 89 ILE A CA 1
ATOM 679 C C . ILE A 1 89 ? 12.692 2.418 -34.019 1.00 95.94 89 ILE A C 1
ATOM 681 O O . ILE A 1 89 ? 11.900 2.449 -33.081 1.00 95.94 89 ILE A O 1
ATOM 685 N N . GLY A 1 90 ? 13.836 1.734 -33.954 1.00 95.38 90 GLY A N 1
ATOM 686 C CA . GLY A 1 90 ? 14.239 0.954 -32.784 1.00 95.38 90 GLY A CA 1
ATOM 687 C C . GLY A 1 90 ? 14.343 1.814 -31.524 1.00 95.38 90 GLY A C 1
ATOM 688 O O . GLY A 1 90 ? 13.816 1.440 -30.477 1.00 95.38 90 GLY A O 1
ATOM 689 N N . THR A 1 91 ? 14.930 3.009 -31.637 1.00 92.88 91 THR A N 1
ATOM 690 C CA . THR A 1 91 ? 15.018 3.971 -30.526 1.00 92.88 91 THR A CA 1
ATOM 691 C C . THR A 1 91 ? 13.633 4.468 -30.106 1.00 92.88 91 THR A C 1
ATOM 693 O O . THR A 1 91 ? 13.351 4.577 -28.912 1.00 92.88 91 THR A O 1
ATOM 696 N N . ALA A 1 92 ? 12.744 4.722 -31.070 1.00 94.12 92 ALA A N 1
ATOM 697 C CA . ALA A 1 92 ? 11.366 5.125 -30.806 1.00 94.12 92 ALA A CA 1
ATOM 698 C C . ALA A 1 92 ? 10.585 4.038 -30.050 1.00 94.12 92 ALA A C 1
ATOM 700 O O . ALA A 1 92 ? 9.960 4.329 -29.031 1.00 94.12 92 ALA A O 1
ATOM 701 N N . ILE A 1 93 ? 10.661 2.782 -30.504 1.00 95.38 93 ILE A N 1
ATOM 702 C CA . ILE A 1 93 ? 10.011 1.637 -29.851 1.00 95.38 93 ILE A CA 1
ATOM 703 C C . ILE A 1 93 ? 10.566 1.451 -28.439 1.00 95.38 93 ILE A C 1
ATOM 705 O O . ILE A 1 93 ? 9.796 1.324 -27.490 1.00 95.38 93 ILE A O 1
ATOM 709 N N . PHE A 1 94 ? 11.890 1.492 -28.282 1.00 93.88 94 PHE A N 1
ATOM 710 C CA . PHE A 1 94 ? 12.535 1.318 -26.985 1.00 93.88 94 PHE A CA 1
ATOM 711 C C . PHE A 1 94 ? 12.090 2.382 -25.973 1.00 93.88 94 PHE A C 1
ATOM 713 O O . PHE A 1 94 ? 11.699 2.053 -24.853 1.00 93.88 94 PHE A O 1
ATOM 720 N N . LEU A 1 95 ? 12.062 3.655 -26.379 1.00 92.38 95 LEU A N 1
ATOM 721 C CA . LEU A 1 95 ? 11.544 4.726 -25.526 1.00 92.38 95 LEU A CA 1
ATOM 722 C C . LEU A 1 95 ? 10.045 4.601 -25.278 1.00 92.38 95 LEU A C 1
ATOM 724 O O . LEU A 1 95 ? 9.603 4.882 -24.170 1.00 92.38 95 LEU A O 1
ATOM 728 N N . SER A 1 96 ? 9.261 4.162 -26.264 1.00 93.00 96 SER A N 1
ATOM 729 C CA . SER A 1 96 ? 7.830 3.919 -26.076 1.00 93.00 96 SER A CA 1
ATOM 730 C C . SER A 1 96 ? 7.578 2.867 -24.996 1.00 93.00 96 SER A C 1
ATOM 732 O O . SER A 1 96 ? 6.689 3.058 -24.171 1.00 93.00 96 SER A O 1
ATOM 734 N N . ILE A 1 97 ? 8.368 1.789 -24.969 1.00 93.88 97 ILE A N 1
ATOM 735 C CA . ILE A 1 97 ? 8.283 0.754 -23.930 1.00 93.88 97 ILE A CA 1
ATOM 736 C C . ILE A 1 97 ? 8.620 1.357 -22.566 1.00 93.88 97 ILE A C 1
ATOM 738 O O . ILE A 1 97 ? 7.815 1.248 -21.648 1.00 93.88 97 ILE A O 1
ATOM 742 N N . ILE A 1 98 ? 9.755 2.056 -22.442 1.00 91.25 98 ILE A N 1
ATOM 743 C CA . ILE A 1 98 ? 10.168 2.683 -21.175 1.00 91.25 98 ILE A CA 1
ATOM 744 C C . ILE A 1 98 ? 9.090 3.641 -20.658 1.00 91.25 98 ILE A C 1
ATOM 746 O O . ILE A 1 98 ? 8.662 3.534 -19.511 1.00 91.25 98 ILE A O 1
ATOM 750 N N . LEU A 1 99 ? 8.626 4.563 -21.504 1.00 90.69 99 LEU A N 1
ATOM 751 C CA . LEU A 1 99 ? 7.629 5.564 -21.130 1.00 90.69 99 LEU A CA 1
ATOM 752 C C . LEU A 1 99 ? 6.282 4.926 -20.771 1.00 90.69 99 LEU A C 1
ATOM 754 O O . LEU A 1 99 ? 5.629 5.375 -19.831 1.00 90.69 99 LEU A O 1
ATOM 758 N N . SER A 1 100 ? 5.867 3.881 -21.494 1.00 91.75 100 SER A N 1
ATOM 759 C CA . SER A 1 100 ? 4.635 3.147 -21.197 1.00 91.75 100 SER A CA 1
ATOM 760 C C . SER A 1 100 ? 4.719 2.437 -19.848 1.00 91.75 100 SER A C 1
ATOM 762 O O . SER A 1 100 ? 3.791 2.555 -19.052 1.00 91.75 100 SER A O 1
ATOM 764 N N . THR A 1 101 ? 5.828 1.750 -19.567 1.00 90.12 101 THR A N 1
ATOM 765 C CA . THR A 1 101 ? 6.040 1.053 -18.292 1.00 90.12 101 THR A CA 1
ATOM 766 C C . THR A 1 101 ? 6.057 2.032 -17.122 1.00 90.12 101 THR A C 1
ATOM 768 O O . THR A 1 101 ? 5.348 1.818 -16.144 1.00 90.12 101 THR A O 1
ATOM 771 N N . LEU A 1 102 ? 6.786 3.149 -17.241 1.00 87.94 102 LEU A N 1
ATOM 772 C CA . LEU A 1 102 ? 6.829 4.179 -16.196 1.00 87.94 102 LEU A CA 1
ATOM 773 C C . LEU A 1 102 ? 5.447 4.783 -15.927 1.00 87.94 102 LEU A C 1
ATOM 775 O O . LEU A 1 102 ? 5.056 4.960 -14.776 1.00 87.94 102 LEU A O 1
ATOM 779 N N . LYS A 1 103 ? 4.676 5.065 -16.985 1.00 86.75 103 LYS A N 1
ATOM 780 C CA . LYS A 1 103 ? 3.312 5.587 -16.848 1.00 86.75 103 LYS A CA 1
ATOM 781 C C . LYS A 1 103 ? 2.379 4.577 -16.177 1.00 86.75 103 LYS A C 1
ATOM 783 O O . LYS A 1 103 ? 1.564 4.965 -15.346 1.00 86.75 103 LYS A O 1
ATOM 788 N N . GLN A 1 104 ? 2.480 3.298 -16.533 1.00 84.06 104 GLN A N 1
ATOM 789 C CA . GLN A 1 104 ? 1.700 2.238 -15.891 1.00 84.06 104 GLN A CA 1
ATOM 790 C C . GLN A 1 104 ? 2.058 2.093 -14.407 1.00 84.06 104 GLN A C 1
ATOM 792 O O . GLN A 1 104 ? 1.161 1.943 -13.577 1.00 84.06 104 GLN A O 1
ATOM 797 N N . GLU A 1 105 ? 3.343 2.183 -14.060 1.00 83.44 105 GLU A N 1
ATOM 798 C CA . GLU A 1 105 ? 3.813 2.152 -12.672 1.00 83.44 105 GLU A CA 1
ATOM 799 C C . GLU A 1 105 ? 3.258 3.337 -11.865 1.00 83.44 105 GLU A C 1
ATOM 801 O O . GLU A 1 105 ? 2.693 3.146 -10.785 1.00 83.44 105 GLU A O 1
ATOM 806 N N . GLU A 1 106 ? 3.325 4.553 -12.419 1.00 81.81 106 GLU A N 1
ATOM 807 C CA . GLU A 1 106 ? 2.766 5.763 -11.803 1.00 81.81 106 GLU A CA 1
ATOM 808 C C . GLU A 1 106 ? 1.250 5.645 -11.583 1.00 81.81 106 GLU A C 1
ATOM 810 O O . GLU A 1 106 ? 0.758 5.909 -10.484 1.00 81.81 106 GLU A O 1
ATOM 815 N N . GLN A 1 107 ? 0.506 5.194 -12.598 1.00 80.12 107 GLN A N 1
ATOM 816 C CA . GLN A 1 107 ? -0.943 4.995 -12.506 1.00 80.12 107 GLN A CA 1
ATOM 817 C C . GLN A 1 107 ? -1.314 3.944 -11.457 1.00 80.12 107 GLN A C 1
ATOM 819 O O . GLN A 1 107 ? -2.226 4.166 -10.663 1.00 80.12 107 GLN A O 1
ATOM 824 N N . THR A 1 108 ? -0.587 2.827 -11.412 1.00 75.94 108 THR A N 1
ATOM 825 C CA . THR A 1 108 ? -0.820 1.759 -10.428 1.00 75.94 108 THR A CA 1
ATOM 826 C C . THR A 1 108 ? -0.600 2.273 -9.008 1.00 75.94 108 THR A C 1
ATOM 828 O O . THR A 1 108 ? -1.431 2.052 -8.127 1.00 75.94 108 THR A O 1
ATOM 831 N N . ARG A 1 109 ? 0.479 3.031 -8.787 1.00 74.50 109 ARG A N 1
ATOM 832 C CA . ARG A 1 109 ? 0.771 3.648 -7.490 1.00 74.50 109 ARG A CA 1
ATOM 833 C C . ARG A 1 109 ? -0.291 4.674 -7.083 1.00 74.50 109 ARG A C 1
ATOM 835 O O . ARG A 1 109 ? -0.644 4.753 -5.904 1.00 74.50 109 ARG A O 1
ATOM 842 N N . ALA A 1 110 ? -0.803 5.452 -8.037 1.00 67.12 110 ALA A N 1
ATOM 843 C CA . ALA A 1 110 ? -1.864 6.424 -7.794 1.00 67.12 110 ALA A CA 1
ATOM 844 C C . ALA A 1 110 ? -3.177 5.745 -7.375 1.00 67.12 110 ALA A C 1
ATOM 846 O O . ALA A 1 110 ? -3.780 6.172 -6.393 1.00 67.12 110 ALA A O 1
ATOM 847 N N . ILE A 1 111 ? -3.575 4.664 -8.059 1.00 72.12 111 ILE A N 1
ATOM 848 C CA . ILE A 1 111 ? -4.773 3.876 -7.721 1.00 72.12 111 ILE A CA 1
ATOM 849 C C . ILE A 1 111 ? -4.639 3.282 -6.316 1.00 72.12 111 ILE A C 1
ATOM 851 O O . ILE A 1 111 ? -5.495 3.523 -5.474 1.00 72.12 111 ILE A O 1
ATOM 855 N N . GLN A 1 112 ? -3.512 2.631 -6.008 1.00 72.94 112 GLN A N 1
ATOM 856 C CA . GLN A 1 112 ? -3.280 2.066 -4.673 1.00 72.94 112 GLN A CA 1
ATOM 857 C C . GLN A 1 112 ? -3.340 3.124 -3.564 1.00 72.94 112 GLN A C 1
ATOM 859 O O . GLN A 1 112 ? -3.864 2.875 -2.482 1.00 72.94 112 GLN A O 1
ATOM 864 N N . THR A 1 113 ? -2.814 4.322 -3.825 1.00 80.00 113 THR A N 1
ATOM 865 C CA . THR A 1 113 ? -2.874 5.431 -2.864 1.00 80.00 113 THR A CA 1
ATOM 866 C C . THR A 1 113 ? -4.310 5.930 -2.691 1.00 80.00 113 THR A C 1
ATOM 868 O O . THR A 1 113 ? -4.741 6.185 -1.566 1.00 80.00 113 THR A O 1
ATOM 871 N N . HIS A 1 114 ? -5.059 6.051 -3.790 1.00 84.00 114 HIS A N 1
ATOM 872 C CA . HIS A 1 114 ? -6.465 6.439 -3.768 1.00 84.00 114 HIS A CA 1
ATOM 873 C C . HIS A 1 114 ? -7.310 5.459 -2.951 1.00 84.00 114 HIS A C 1
ATOM 875 O O . HIS A 1 114 ? -8.025 5.903 -2.056 1.00 84.00 114 HIS A O 1
ATOM 881 N N . ASP A 1 115 ? -7.158 4.153 -3.186 1.00 84.56 115 ASP A N 1
ATOM 882 C CA . ASP A 1 115 ? -7.908 3.108 -2.484 1.00 84.56 115 ASP A CA 1
ATOM 883 C C . ASP A 1 115 ? -7.646 3.156 -0.972 1.00 84.56 115 ASP A C 1
ATOM 885 O O . ASP A 1 115 ? -8.580 3.089 -0.177 1.00 84.56 115 ASP A O 1
ATOM 889 N N . VAL A 1 116 ? -6.393 3.365 -0.546 1.00 86.94 116 VAL A N 1
ATOM 890 C CA . VAL A 1 116 ? -6.047 3.522 0.881 1.00 86.94 116 VAL A CA 1
ATOM 891 C C . VAL A 1 116 ? -6.733 4.738 1.499 1.00 86.94 116 VAL A C 1
ATOM 893 O O . VAL A 1 116 ? -7.313 4.631 2.582 1.00 86.94 116 VAL A O 1
ATOM 896 N N . PHE A 1 117 ? -6.693 5.893 0.829 1.00 87.81 117 PHE A N 1
ATOM 897 C CA . PHE A 1 117 ? -7.382 7.091 1.315 1.00 87.81 117 PHE A CA 1
ATOM 898 C C . PHE A 1 117 ? -8.901 6.912 1.331 1.00 87.81 117 PHE A C 1
ATOM 900 O O . PHE A 1 117 ? -9.567 7.383 2.256 1.00 87.81 117 PHE A O 1
ATOM 907 N N . GLU A 1 118 ? -9.461 6.229 0.336 1.00 92.88 118 GLU A N 1
ATOM 908 C CA . GLU A 1 118 ? -10.886 5.930 0.279 1.00 92.88 118 GLU A CA 1
ATOM 909 C C . GLU A 1 118 ? -11.301 5.005 1.427 1.00 92.88 118 GLU A C 1
ATOM 911 O O . GLU A 1 118 ? -12.284 5.302 2.111 1.00 92.88 118 GLU A O 1
ATOM 916 N N . ILE A 1 119 ? -10.528 3.947 1.701 1.00 93.69 119 ILE A N 1
ATOM 917 C CA . ILE A 1 119 ? -10.721 3.068 2.859 1.00 93.69 119 ILE A CA 1
ATOM 918 C C . ILE A 1 119 ? -10.688 3.904 4.137 1.00 93.69 119 ILE A C 1
ATOM 920 O O . ILE A 1 119 ? -11.674 3.917 4.866 1.00 93.69 119 ILE A O 1
ATOM 924 N N . ALA A 1 120 ? -9.615 4.660 4.379 1.00 92.56 120 ALA A N 1
ATOM 925 C CA . ALA A 1 120 ? -9.459 5.470 5.586 1.00 92.56 120 ALA A CA 1
ATOM 926 C C . ALA A 1 120 ? -10.645 6.424 5.820 1.00 92.56 120 ALA A C 1
ATOM 928 O O . ALA A 1 120 ? -11.165 6.512 6.935 1.00 92.56 120 ALA A O 1
ATOM 929 N N . ASN A 1 121 ? -11.103 7.113 4.771 1.00 93.38 121 ASN A N 1
ATOM 930 C CA . ASN A 1 121 ? -12.236 8.033 4.856 1.00 93.38 121 ASN A CA 1
ATOM 931 C C . ASN A 1 121 ? -13.559 7.307 5.115 1.00 93.38 121 ASN A C 1
ATOM 933 O O . ASN A 1 121 ? -14.363 7.762 5.929 1.00 93.38 121 ASN A O 1
ATOM 937 N N . LYS A 1 122 ? -13.794 6.175 4.443 1.00 95.75 122 LYS A N 1
ATOM 938 C CA . LYS A 1 122 ? -15.032 5.403 4.597 1.00 95.75 122 LYS A CA 1
ATOM 939 C C . LYS A 1 122 ? -15.103 4.666 5.929 1.00 95.75 122 LYS A C 1
ATOM 941 O O . LYS A 1 122 ? -16.203 4.480 6.439 1.00 95.75 122 LYS A O 1
ATOM 946 N N . THR A 1 123 ? -13.974 4.270 6.515 1.00 95.12 123 THR A N 1
ATOM 947 C CA . THR A 1 123 ? -13.938 3.556 7.801 1.00 95.12 123 THR A CA 1
ATOM 948 C C . THR A 1 123 ? -14.033 4.482 9.010 1.00 95.12 123 THR A C 1
ATOM 950 O O . THR A 1 123 ? -14.477 4.038 10.071 1.00 95.12 123 THR A O 1
ATOM 953 N N . LEU A 1 124 ? -13.676 5.764 8.857 1.00 93.12 124 LEU A N 1
ATOM 954 C CA . LEU A 1 124 ? -13.618 6.738 9.951 1.00 93.12 124 LEU A CA 1
ATOM 955 C C . LEU A 1 124 ? -14.896 6.791 10.814 1.00 93.12 124 LEU A C 1
ATOM 957 O O . LEU A 1 124 ? -14.770 6.702 12.036 1.00 93.12 124 LEU A O 1
ATOM 961 N N . PRO A 1 125 ? -16.125 6.885 10.259 1.00 92.81 125 PRO A N 1
ATOM 962 C CA . PRO A 1 125 ? -17.340 6.941 11.080 1.00 92.81 125 PRO A CA 1
ATOM 963 C C . PRO A 1 125 ? -17.561 5.678 11.925 1.00 92.81 125 PRO A C 1
ATOM 965 O O . PRO A 1 125 ? -18.093 5.746 13.035 1.00 92.81 125 PRO A O 1
ATOM 968 N N . TYR A 1 126 ? -17.132 4.523 11.414 1.00 95.25 126 TYR A N 1
ATOM 969 C CA . TYR A 1 126 ? -17.316 3.235 12.073 1.00 95.25 126 TYR A CA 1
ATOM 970 C C . TYR A 1 126 ? -16.326 3.052 13.221 1.00 95.25 126 TYR A C 1
ATOM 972 O O . TYR A 1 126 ? -16.749 2.718 14.326 1.00 95.25 126 TYR A O 1
ATOM 980 N N . PHE A 1 127 ? -15.034 3.323 13.010 1.00 92.56 127 PHE A N 1
ATOM 981 C CA . PHE A 1 127 ? -14.044 3.196 14.085 1.00 92.56 127 PHE A CA 1
ATOM 982 C C . PHE A 1 127 ? -14.142 4.292 15.143 1.00 92.56 127 PHE A C 1
ATOM 984 O O . PHE A 1 127 ? -13.872 4.016 16.310 1.00 92.56 127 PHE A O 1
ATOM 991 N N . ARG A 1 128 ? -14.657 5.481 14.802 1.00 88.88 128 ARG A N 1
ATOM 992 C CA . ARG A 1 128 ? -15.031 6.484 15.814 1.00 88.88 128 ARG A CA 1
ATOM 993 C C . ARG A 1 128 ? -16.091 5.984 16.797 1.00 88.88 128 ARG A C 1
ATOM 995 O O . ARG A 1 128 ? -16.113 6.425 17.939 1.00 88.88 128 ARG A O 1
ATOM 1002 N N . SER A 1 129 ? -16.936 5.040 16.380 1.00 88.00 129 SER A N 1
ATOM 1003 C CA . SER A 1 129 ? -17.939 4.403 17.249 1.00 88.00 129 SER A CA 1
ATOM 1004 C C . SER A 1 129 ? -17.356 3.282 18.128 1.00 88.00 129 SER A C 1
ATOM 1006 O O . SER A 1 129 ? -18.084 2.656 18.897 1.00 88.00 129 SER A O 1
ATOM 1008 N N . GLY A 1 130 ? -16.049 3.023 18.025 1.00 90.88 130 GLY A N 1
ATOM 1009 C CA . GLY A 1 130 ? -15.338 1.983 18.759 1.00 90.88 130 GLY A CA 1
ATOM 1010 C C . GLY A 1 130 ? -15.262 0.645 18.022 1.00 90.88 130 GLY A C 1
ATOM 1011 O O . GLY A 1 130 ? -15.809 0.458 16.933 1.00 90.88 130 GLY A O 1
ATOM 1012 N N . LEU A 1 131 ? -14.560 -0.308 18.635 1.00 92.38 131 LEU A N 1
ATOM 1013 C CA . LEU A 1 131 ? -14.315 -1.641 18.085 1.00 92.38 131 LEU A CA 1
ATOM 1014 C C . LEU A 1 131 ? -15.442 -2.610 18.493 1.00 92.38 131 LEU A C 1
ATOM 1016 O O . LEU A 1 131 ? -15.347 -3.318 19.493 1.00 92.38 131 LEU A O 1
ATOM 1020 N N . THR A 1 132 ? -16.530 -2.612 17.722 1.00 93.00 132 THR A N 1
ATOM 1021 C CA . THR A 1 132 ? -17.740 -3.425 17.950 1.00 93.00 132 THR A CA 1
ATOM 1022 C C . THR A 1 132 ? -17.969 -4.381 16.782 1.00 93.00 132 THR A C 1
ATOM 1024 O O . THR A 1 132 ? -17.411 -4.183 15.710 1.00 93.00 132 THR A O 1
ATOM 1027 N N . GLU A 1 133 ? -18.822 -5.395 16.942 1.00 93.00 133 GLU A N 1
ATOM 1028 C CA . GLU A 1 133 ? -19.208 -6.299 15.843 1.00 93.00 133 GLU A CA 1
ATOM 1029 C C . GLU A 1 133 ? -19.770 -5.536 14.629 1.00 93.00 133 GLU A C 1
ATOM 1031 O O . GLU A 1 133 ? -19.370 -5.787 13.493 1.00 93.00 133 GLU A O 1
ATOM 1036 N N . GLN A 1 134 ? -20.647 -4.555 14.862 1.00 94.19 134 GLN A N 1
ATOM 1037 C CA . GLN A 1 134 ? -21.289 -3.789 13.792 1.00 94.19 134 GLN A CA 1
ATOM 1038 C C . GLN A 1 134 ? -20.302 -2.872 13.055 1.00 94.19 134 GLN A C 1
ATOM 1040 O O . GLN A 1 134 ? -20.288 -2.842 11.818 1.00 94.19 134 GLN A O 1
ATOM 1045 N N . SER A 1 135 ? -19.464 -2.137 13.796 1.00 94.75 135 SER A N 1
ATOM 1046 C CA . SER A 1 135 ? -18.443 -1.273 13.192 1.00 94.75 135 SER A CA 1
ATOM 1047 C C . SER A 1 135 ? -17.379 -2.100 12.474 1.00 94.75 135 SER A C 1
ATOM 1049 O O . SER A 1 135 ? -17.067 -1.813 11.320 1.00 94.75 135 SER A O 1
ATOM 1051 N N . ALA A 1 136 ? -16.896 -3.178 13.097 1.00 95.69 136 ALA A N 1
ATOM 1052 C CA . ALA A 1 136 ? -15.929 -4.093 12.505 1.00 95.69 136 ALA A CA 1
ATOM 1053 C C . ALA A 1 136 ? -16.449 -4.702 11.201 1.00 95.69 136 ALA A C 1
ATOM 1055 O O . ALA A 1 136 ? -15.728 -4.714 10.207 1.00 95.69 136 ALA A O 1
ATOM 1056 N N . ARG A 1 137 ? -17.702 -5.174 11.173 1.00 96.06 137 ARG A N 1
ATOM 1057 C CA . ARG A 1 137 ? -18.304 -5.732 9.958 1.00 96.06 137 ARG A CA 1
ATOM 1058 C C . ARG A 1 137 ? -18.335 -4.721 8.817 1.00 96.06 137 ARG A C 1
ATOM 1060 O O . ARG A 1 137 ? -17.877 -5.042 7.727 1.00 96.06 137 ARG A O 1
ATOM 1067 N N . SER A 1 138 ? -18.808 -3.507 9.093 1.00 97.00 138 SER A N 1
ATOM 1068 C CA . SER A 1 138 ? -18.888 -2.440 8.088 1.00 97.00 138 SER A CA 1
ATOM 1069 C C . SER A 1 138 ? -17.506 -2.106 7.518 1.00 97.00 138 SER A C 1
ATOM 1071 O O . SER A 1 138 ? -17.336 -1.989 6.307 1.00 97.00 138 SER A O 1
ATOM 1073 N N . VAL A 1 139 ? -16.491 -2.021 8.385 1.00 96.25 139 VAL A N 1
ATOM 1074 C CA . VAL A 1 139 ? -15.104 -1.789 7.964 1.00 96.25 139 VAL A CA 1
ATOM 1075 C C . VAL A 1 139 ? -14.568 -2.950 7.129 1.00 96.25 139 VAL A C 1
ATOM 1077 O O . VAL A 1 139 ? -13.982 -2.723 6.073 1.00 96.25 139 VAL A O 1
ATOM 1080 N N . ALA A 1 140 ? -14.776 -4.190 7.567 1.00 96.31 140 ALA A N 1
ATOM 1081 C CA . ALA A 1 140 ? -14.274 -5.361 6.864 1.00 96.31 140 ALA A CA 1
ATOM 1082 C C . ALA A 1 140 ? -14.883 -5.492 5.455 1.00 96.31 140 ALA A C 1
ATOM 1084 O O . ALA A 1 140 ? -14.171 -5.845 4.519 1.00 96.31 140 ALA A O 1
ATOM 1085 N N . GLU A 1 141 ? -16.163 -5.147 5.280 1.00 96.31 141 GLU A N 1
ATOM 1086 C CA . GLU A 1 141 ? -16.833 -5.115 3.971 1.00 96.31 141 GLU A CA 1
ATOM 1087 C C . GLU A 1 141 ? -16.258 -4.022 3.048 1.00 96.31 141 GLU A C 1
ATOM 1089 O O . GLU A 1 141 ? -16.053 -4.268 1.858 1.00 96.31 141 GLU A O 1
ATOM 1094 N N . ILE A 1 142 ? -15.942 -2.836 3.585 1.00 95.81 142 ILE A N 1
ATOM 1095 C CA . ILE A 1 142 ? -15.282 -1.752 2.832 1.00 95.81 142 ILE A CA 1
ATOM 1096 C C . ILE A 1 142 ? -13.898 -2.195 2.354 1.00 95.81 142 ILE A C 1
ATOM 1098 O O . ILE A 1 142 ? -13.575 -2.045 1.176 1.00 95.81 142 ILE A O 1
ATOM 1102 N N . ILE A 1 143 ? -13.098 -2.760 3.258 1.00 95.06 143 ILE A N 1
ATOM 1103 C CA . ILE A 1 143 ? -11.756 -3.258 2.952 1.00 95.06 143 ILE A CA 1
ATOM 1104 C C . ILE A 1 143 ? -11.830 -4.357 1.893 1.00 95.06 143 ILE A C 1
ATOM 1106 O O . ILE A 1 143 ? -11.112 -4.276 0.907 1.00 95.06 143 ILE A O 1
ATOM 1110 N N . LEU A 1 144 ? -12.707 -5.353 2.056 1.00 94.75 144 LEU A N 1
ATOM 1111 C CA . LEU A 1 144 ? -12.841 -6.462 1.105 1.00 94.75 144 LEU A CA 1
ATOM 1112 C C . LEU A 1 144 ? -13.202 -5.977 -0.309 1.00 94.75 144 LEU A C 1
ATOM 1114 O O . LEU A 1 144 ? -12.827 -6.605 -1.291 1.00 94.75 144 LEU A O 1
ATOM 1118 N N . LYS A 1 145 ? -13.935 -4.862 -0.418 1.00 93.38 145 LYS A N 1
ATOM 1119 C CA . LYS A 1 145 ? -14.322 -4.271 -1.704 1.00 93.38 145 LYS A CA 1
ATOM 1120 C C . LYS A 1 145 ? -13.203 -3.459 -2.363 1.00 93.38 145 LYS A C 1
ATOM 1122 O O . LYS A 1 145 ? -13.156 -3.402 -3.588 1.00 93.38 145 LYS A O 1
ATOM 1127 N N . LEU A 1 146 ? -12.377 -2.782 -1.566 1.00 90.50 146 LEU A N 1
ATOM 1128 C CA . LEU A 1 146 ? -11.364 -1.831 -2.046 1.00 90.50 146 LEU A CA 1
ATOM 1129 C C . LEU A 1 146 ? -9.947 -2.419 -2.075 1.00 90.50 146 LEU A C 1
ATOM 1131 O O . LEU A 1 146 ? -9.079 -1.887 -2.755 1.00 90.50 146 LEU A O 1
ATOM 1135 N N . MET A 1 147 ? -9.697 -3.516 -1.362 1.00 88.12 147 MET A N 1
ATOM 1136 C CA . MET A 1 147 ? -8.422 -4.227 -1.369 1.00 88.12 147 MET A CA 1
ATOM 1137 C C . MET A 1 147 ? -8.544 -5.573 -2.071 1.00 88.12 147 MET A C 1
ATOM 1139 O O . MET A 1 147 ? -9.521 -6.296 -1.897 1.00 88.12 147 MET A O 1
ATOM 1143 N N . ASN A 1 148 ? -7.487 -5.959 -2.784 1.00 87.00 148 ASN A N 1
ATOM 1144 C CA . ASN A 1 148 ? -7.371 -7.284 -3.383 1.00 87.00 148 ASN A CA 1
ATOM 1145 C C . ASN A 1 148 ? -6.972 -8.335 -2.328 1.00 87.00 148 ASN A C 1
ATOM 1147 O O . ASN A 1 148 ? -5.819 -8.758 -2.259 1.00 87.00 148 ASN A O 1
ATOM 1151 N N . VAL A 1 149 ? -7.919 -8.697 -1.461 1.00 92.88 149 VAL A N 1
ATOM 1152 C CA . VAL A 1 149 ? -7.784 -9.730 -0.420 1.00 92.88 149 VAL A CA 1
ATOM 1153 C C . VAL A 1 149 ? -8.934 -10.728 -0.537 1.00 92.88 149 VAL A C 1
ATOM 1155 O O . VAL A 1 149 ? -10.042 -10.366 -0.925 1.00 92.88 149 VAL A O 1
ATOM 1158 N N . SER A 1 150 ? -8.701 -11.995 -0.190 1.00 95.75 150 SER A N 1
ATOM 1159 C CA . SER A 1 150 ? -9.736 -13.036 -0.297 1.00 95.75 150 SER A CA 1
ATOM 1160 C C . SER A 1 150 ? -10.723 -13.022 0.876 1.00 95.75 150 SER A C 1
ATOM 1162 O O . SER A 1 150 ? -11.885 -13.398 0.712 1.00 95.75 150 SER A O 1
ATOM 1164 N N . ALA A 1 151 ? -10.273 -12.622 2.068 1.00 95.94 151 ALA A N 1
ATOM 1165 C CA . ALA A 1 151 ? -11.139 -12.402 3.223 1.00 95.94 151 ALA A CA 1
ATOM 1166 C C . ALA A 1 151 ? -10.524 -11.405 4.213 1.00 95.94 151 ALA A C 1
ATOM 1168 O O . ALA A 1 151 ? -9.304 -11.230 4.269 1.00 95.94 151 ALA A O 1
ATOM 1169 N N . VAL A 1 152 ? -11.382 -10.786 5.023 1.00 96.38 152 VAL A N 1
ATOM 1170 C CA . VAL A 1 152 ? -11.003 -9.841 6.078 1.00 96.38 152 VAL A CA 1
ATOM 1171 C C . VAL A 1 152 ? -11.650 -10.269 7.385 1.00 96.38 152 VAL A C 1
ATOM 1173 O O . VAL A 1 152 ? -12.856 -10.511 7.429 1.00 96.38 152 VAL A O 1
ATOM 1176 N N . ALA A 1 153 ? -10.872 -10.312 8.464 1.00 95.56 153 ALA A N 1
ATOM 1177 C CA . ALA A 1 153 ? -11.408 -10.499 9.807 1.00 95.56 153 ALA A CA 1
ATOM 1178 C C . ALA A 1 153 ? -10.901 -9.426 10.761 1.00 95.56 153 ALA A C 1
ATOM 1180 O O . ALA A 1 153 ? -9.757 -8.989 10.674 1.00 95.56 153 ALA A O 1
ATOM 1181 N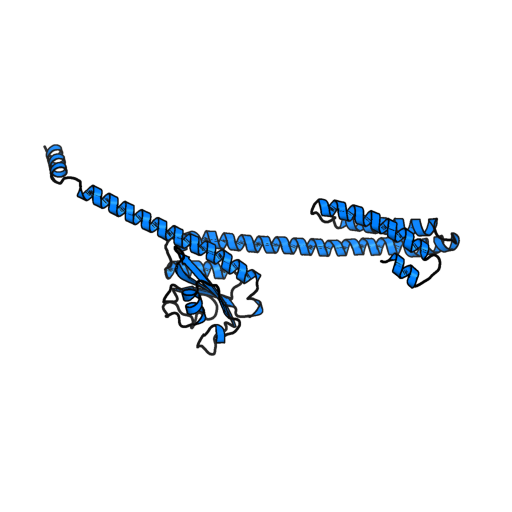 N . ILE A 1 154 ? -11.751 -9.032 11.703 1.00 95.88 154 ILE A N 1
ATOM 1182 C CA . ILE A 1 154 ? -11.390 -8.110 12.779 1.00 95.88 154 ILE A CA 1
ATOM 1183 C C . ILE A 1 154 ? -11.752 -8.771 14.100 1.00 95.88 154 ILE A C 1
ATOM 1185 O O . ILE A 1 154 ? -12.811 -9.388 14.235 1.00 95.88 154 ILE A O 1
ATOM 1189 N N . THR A 1 155 ? -10.864 -8.659 15.077 1.00 94.94 155 THR A N 1
ATOM 1190 C CA . THR A 1 155 ? -11.036 -9.224 16.417 1.00 94.94 155 THR A CA 1
ATOM 1191 C C . THR A 1 155 ? -10.840 -8.143 17.459 1.00 94.94 155 THR A C 1
ATOM 1193 O O . THR A 1 155 ? -10.141 -7.164 17.211 1.00 94.94 155 THR A O 1
ATOM 1196 N N . ASN A 1 156 ? -11.394 -8.354 18.647 1.00 93.81 156 ASN A N 1
ATOM 1197 C CA . ASN A 1 156 ? -10.885 -7.706 19.853 1.00 93.81 156 ASN A CA 1
ATOM 1198 C C . ASN A 1 156 ? -9.773 -8.603 20.453 1.00 93.81 156 ASN A C 1
ATOM 1200 O O . ASN A 1 156 ? -9.141 -9.381 19.728 1.00 93.81 156 ASN A O 1
ATOM 1204 N N . ARG A 1 157 ? -9.508 -8.502 21.760 1.00 91.62 157 ARG A N 1
ATOM 1205 C CA . ARG A 1 157 ? -8.505 -9.328 22.460 1.00 91.62 157 ARG A CA 1
ATOM 1206 C C . ARG A 1 157 ? -8.941 -10.780 22.712 1.00 91.62 157 ARG A C 1
ATOM 1208 O O . ARG A 1 157 ? -8.087 -11.608 23.014 1.00 91.62 157 ARG A O 1
ATOM 1215 N N . THR A 1 158 ? -10.233 -11.089 22.625 1.00 88.81 158 THR A N 1
ATOM 1216 C CA . THR A 1 158 ? -10.819 -12.371 23.061 1.00 88.81 158 THR A CA 1
ATOM 1217 C C . THR A 1 158 ? -11.557 -13.106 21.947 1.00 88.81 158 THR A C 1
ATOM 1219 O O . THR A 1 158 ? -11.412 -14.320 21.803 1.00 88.81 158 THR A O 1
ATOM 1222 N N . ASP A 1 159 ? -12.293 -1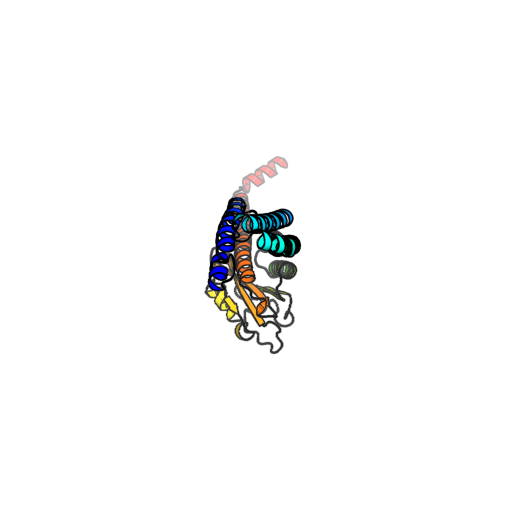2.371 21.121 1.00 91.00 159 ASP A N 1
ATOM 1223 C CA . ASP A 1 159 ? -13.300 -12.851 20.188 1.00 91.00 159 ASP A CA 1
ATOM 1224 C C . ASP A 1 159 ? -13.105 -12.282 18.782 1.00 91.00 159 ASP A C 1
ATOM 1226 O O . ASP A 1 159 ? -12.651 -11.152 18.565 1.00 91.00 159 ASP A O 1
ATOM 1230 N N . ILE A 1 160 ? -13.525 -13.074 17.800 1.00 92.44 160 ILE A N 1
ATOM 1231 C CA . ILE A 1 160 ? -13.669 -12.636 16.416 1.00 92.44 160 ILE A CA 1
ATOM 1232 C C . ILE A 1 160 ? -14.927 -11.770 16.322 1.00 92.44 160 ILE A C 1
ATOM 1234 O O . ILE A 1 160 ? -16.038 -12.262 16.512 1.00 92.44 160 ILE A O 1
ATOM 1238 N N . LEU A 1 161 ? -14.762 -10.483 16.014 1.00 94.50 161 LEU A N 1
ATOM 1239 C CA . LEU A 1 161 ? -15.878 -9.549 15.856 1.00 94.50 161 LEU A CA 1
ATOM 1240 C C . LEU A 1 161 ? -16.550 -9.717 14.499 1.00 94.50 161 LEU A C 1
ATOM 1242 O O . LEU A 1 161 ? -17.765 -9.635 14.402 1.00 94.50 161 LEU A O 1
ATOM 1246 N N . THR A 1 162 ? -15.767 -9.959 13.450 1.00 95.38 162 THR A N 1
ATOM 1247 C CA . THR A 1 162 ? -16.292 -10.225 12.111 1.00 95.38 162 THR A CA 1
ATOM 1248 C C . THR A 1 162 ? -15.300 -11.029 11.284 1.00 95.38 162 THR A C 1
ATOM 1250 O O . THR A 1 162 ? -14.090 -10.970 11.518 1.00 95.38 162 THR A O 1
ATOM 1253 N N . HIS A 1 163 ? -15.827 -11.720 10.281 1.00 95.50 163 HIS A N 1
ATOM 1254 C CA . HIS A 1 163 ? -15.089 -12.313 9.174 1.00 95.50 163 HIS A CA 1
ATOM 1255 C C . HIS A 1 163 ? -15.969 -12.211 7.927 1.00 95.50 163 HIS A C 1
ATOM 1257 O O . HIS A 1 163 ? -17.147 -12.569 7.976 1.00 95.50 163 HIS A O 1
ATOM 1263 N N . VAL A 1 164 ? -15.418 -11.697 6.831 1.00 95.94 164 VAL A N 1
ATOM 1264 C CA . VAL A 1 164 ? -16.120 -11.525 5.552 1.00 95.94 164 VAL A CA 1
ATOM 1265 C C . VAL A 1 164 ? -15.236 -11.987 4.398 1.00 95.94 164 VAL A C 1
ATOM 1267 O O . VAL A 1 164 ? -14.028 -11.765 4.417 1.00 95.94 164 VAL A O 1
ATOM 1270 N N . GLY A 1 165 ? -15.839 -12.609 3.382 1.00 95.75 165 GLY A N 1
ATOM 1271 C CA . GLY A 1 165 ? -15.144 -13.131 2.199 1.00 95.75 165 GLY A CA 1
ATOM 1272 C C . GLY A 1 165 ? -15.027 -14.656 2.196 1.00 95.75 165 GLY A C 1
ATOM 1273 O O . GLY A 1 165 ? -15.910 -15.363 2.691 1.00 95.75 165 GLY A O 1
ATOM 1274 N N . ALA A 1 166 ? -13.950 -15.181 1.617 1.00 93.12 166 ALA A N 1
ATOM 1275 C CA . ALA A 1 166 ? -13.686 -16.616 1.568 1.00 93.12 166 ALA A CA 1
ATOM 1276 C C . ALA A 1 166 ? -13.680 -17.252 2.973 1.00 93.12 166 ALA A C 1
ATOM 1278 O O . ALA A 1 166 ? -13.304 -16.615 3.958 1.00 93.12 166 ALA A O 1
ATOM 1279 N N . ALA A 1 167 ? -14.098 -18.519 3.067 1.00 90.62 167 ALA A N 1
ATOM 1280 C CA . ALA A 1 167 ? -14.133 -19.299 4.311 1.00 90.62 167 ALA A CA 1
ATOM 1281 C C . ALA A 1 167 ? -15.052 -18.751 5.438 1.00 90.62 167 ALA A C 1
ATOM 1283 O O . ALA A 1 167 ? -14.928 -19.151 6.601 1.00 90.62 167 ALA A O 1
ATOM 1284 N N . SER A 1 168 ? -16.000 -17.859 5.108 1.00 89.44 168 SER A N 1
ATOM 1285 C CA . SER A 1 168 ? -16.981 -17.302 6.065 1.00 89.44 168 SER A CA 1
ATOM 1286 C C . SER A 1 168 ? -17.945 -18.342 6.657 1.00 89.44 168 SER A C 1
ATOM 1288 O O . SER A 1 168 ? -18.607 -18.075 7.655 1.00 89.44 168 SER A O 1
ATOM 1290 N N . ASP A 1 169 ? -18.033 -19.531 6.062 1.00 86.81 169 ASP A N 1
ATOM 1291 C CA . ASP A 1 169 ? -18.856 -20.652 6.524 1.00 86.81 169 ASP A CA 1
ATOM 1292 C C . ASP A 1 169 ? -18.356 -21.263 7.847 1.00 86.81 169 ASP A C 1
ATOM 1294 O O . ASP A 1 169 ? -19.148 -21.813 8.612 1.00 86.81 169 ASP A O 1
ATOM 1298 N N . HIS A 1 170 ? -17.059 -21.144 8.156 1.00 85.00 170 HIS A N 1
ATOM 1299 C CA . HIS A 1 170 ? -16.465 -21.741 9.359 1.00 85.00 170 HIS A CA 1
ATOM 1300 C C . HIS A 1 170 ? -15.605 -20.776 10.193 1.00 85.00 170 HIS A C 1
ATOM 1302 O O . HIS A 1 170 ? -15.504 -20.972 11.416 1.00 85.00 170 HIS A O 1
ATOM 1308 N N . HIS A 1 171 ? -15.078 -19.701 9.595 1.00 82.00 171 HIS A N 1
ATOM 1309 C CA . HIS A 1 171 ? -14.528 -18.547 10.314 1.00 82.00 171 HIS A CA 1
ATOM 1310 C C . HIS A 1 171 ? -15.665 -17.593 10.709 1.00 82.00 171 HIS A C 1
ATOM 1312 O O . HIS A 1 171 ? -15.974 -16.649 9.995 1.00 82.00 171 HIS A O 1
ATOM 1318 N N . VAL A 1 172 ? -16.330 -17.861 11.835 1.00 76.88 172 VAL A N 1
ATOM 1319 C CA . VAL A 1 172 ? -17.563 -17.155 12.235 1.00 76.88 172 VAL A CA 1
ATOM 1320 C C . VAL A 1 172 ? -17.290 -16.137 13.348 1.00 76.88 172 VAL A C 1
ATOM 1322 O O . VAL A 1 172 ? -16.481 -16.395 14.242 1.00 76.88 172 VAL A O 1
ATOM 1325 N N . ALA A 1 173 ? -18.001 -15.005 13.312 1.00 75.12 173 ALA A N 1
ATOM 1326 C CA . ALA A 1 173 ? -18.051 -14.028 14.401 1.00 75.12 173 ALA A CA 1
ATOM 1327 C C . ALA A 1 173 ? -18.539 -14.660 15.724 1.00 75.12 173 ALA A C 1
ATOM 1329 O O . ALA A 1 173 ? -19.260 -15.659 15.717 1.00 75.12 173 ALA A O 1
ATOM 1330 N N . LYS A 1 174 ? -18.153 -14.072 16.865 1.00 66.25 174 LYS A N 1
ATOM 1331 C CA . LYS A 1 174 ? -18.448 -14.545 18.239 1.00 66.25 174 LYS A CA 1
ATOM 1332 C C . LYS A 1 174 ? -17.839 -15.897 18.609 1.00 66.25 174 LYS A C 1
ATOM 1334 O O . LYS A 1 174 ? -18.251 -16.520 19.584 1.00 66.25 174 LYS A O 1
ATOM 1339 N N . LYS A 1 175 ? -16.845 -16.357 17.851 1.00 72.31 175 LYS A N 1
ATOM 1340 C CA . LYS A 1 175 ? -15.950 -17.426 18.295 1.00 72.31 175 LYS A CA 1
ATOM 1341 C C . LYS A 1 175 ? -14.743 -16.814 18.994 1.00 72.31 175 LYS A C 1
ATOM 1343 O O . LYS A 1 175 ? -14.219 -15.791 18.546 1.00 72.31 175 LYS A O 1
ATOM 1348 N N . ALA A 1 176 ? -14.282 -17.487 20.045 1.00 75.12 176 ALA A N 1
ATOM 1349 C CA . ALA A 1 176 ? -13.013 -17.167 20.681 1.00 75.12 176 ALA A CA 1
ATOM 1350 C C . ALA A 1 176 ? -11.877 -17.200 19.647 1.00 75.12 176 ALA A C 1
ATOM 1352 O O . ALA A 1 176 ? -11.930 -17.930 18.651 1.00 75.12 176 ALA A O 1
ATOM 1353 N N . ILE A 1 177 ? -10.824 -16.426 19.889 1.00 75.50 177 ILE A N 1
ATOM 1354 C CA . ILE A 1 177 ? -9.622 -16.457 19.059 1.00 75.50 177 ILE A CA 1
ATOM 1355 C C . ILE A 1 177 ? -8.927 -17.811 19.252 1.00 75.50 177 ILE A C 1
ATOM 1357 O O . ILE A 1 177 ? -8.250 -18.055 20.250 1.00 75.50 177 ILE A O 1
ATOM 1361 N N . ILE A 1 178 ? -9.112 -18.704 18.280 1.00 67.25 178 ILE A N 1
ATOM 1362 C CA . ILE A 1 178 ? -8.572 -20.070 18.322 1.00 67.25 178 ILE A CA 1
ATOM 1363 C C . ILE A 1 178 ? -7.125 -20.102 17.813 1.00 67.25 178 ILE A C 1
ATOM 1365 O O . ILE A 1 178 ? -6.288 -20.780 18.400 1.00 67.25 178 ILE A O 1
ATOM 1369 N N . THR A 1 179 ? -6.822 -19.321 16.776 1.00 71.81 179 THR A N 1
ATOM 1370 C CA . THR A 1 179 ? -5.548 -19.362 16.045 1.00 71.81 179 THR A CA 1
ATOM 1371 C C . THR A 1 179 ? -4.397 -18.768 16.857 1.00 71.81 179 THR A C 1
ATOM 1373 O O . THR A 1 179 ? -4.478 -17.604 17.274 1.00 71.81 179 THR A O 1
ATOM 1376 N N . ASP A 1 180 ? -3.301 -19.511 17.002 1.00 79.25 180 ASP A N 1
ATOM 1377 C CA . ASP A 1 180 ? -2.103 -19.064 17.729 1.00 79.25 180 ASP A CA 1
ATOM 1378 C C . ASP A 1 180 ? -1.480 -17.808 17.114 1.00 79.25 180 ASP A C 1
ATOM 1380 O O . ASP A 1 180 ? -1.054 -16.912 17.843 1.00 79.25 180 ASP A O 1
ATOM 1384 N N . LEU A 1 181 ? -1.580 -17.670 15.789 1.00 85.25 181 LEU A N 1
ATOM 1385 C CA . LEU A 1 181 ? -1.142 -16.495 15.040 1.00 85.25 181 LEU A CA 1
ATOM 1386 C C . LEU A 1 181 ? -1.682 -15.181 15.627 1.00 85.25 181 LEU A C 1
ATOM 1388 O O . LEU A 1 181 ? -0.954 -14.214 15.814 1.00 85.25 181 LEU A O 1
ATOM 1392 N N . SER A 1 182 ? -2.972 -15.139 15.964 1.00 87.25 182 SER A N 1
ATOM 1393 C CA . SER A 1 182 ? -3.608 -13.917 16.483 1.00 87.25 182 SER A CA 1
ATOM 1394 C C . SER A 1 182 ? -3.288 -13.661 17.948 1.00 87.25 182 SER A C 1
ATOM 1396 O O . SER A 1 182 ? -3.135 -12.509 18.347 1.00 87.25 182 SER A O 1
ATOM 1398 N N . LYS A 1 183 ? -3.149 -14.725 18.745 1.00 88.38 183 LYS A N 1
ATOM 1399 C CA . LYS A 1 183 ? -2.723 -14.615 20.146 1.00 88.38 183 LYS A CA 1
ATOM 1400 C C . LYS A 1 183 ? -1.307 -14.059 20.238 1.00 88.38 183 LYS A C 1
ATOM 1402 O O . LYS A 1 183 ? -1.029 -13.243 21.112 1.00 88.38 183 LYS A O 1
ATOM 1407 N N . GLU A 1 184 ? -0.428 -14.465 19.325 1.00 90.44 184 GLU A N 1
ATOM 1408 C CA . GLU A 1 184 ? 0.937 -13.957 19.260 1.00 90.44 184 GLU A CA 1
ATOM 1409 C C . GLU A 1 184 ? 0.970 -12.462 18.925 1.00 90.44 184 GLU A C 1
ATOM 1411 O O . GLU A 1 184 ? 1.662 -11.712 19.609 1.00 90.44 184 GLU A O 1
ATOM 1416 N N . VAL A 1 185 ? 0.168 -11.997 17.960 1.00 94.06 185 VAL A N 1
ATOM 1417 C CA . VAL A 1 185 ? 0.050 -10.556 17.659 1.00 94.06 185 VAL A CA 1
ATOM 1418 C C . VAL A 1 185 ? -0.506 -9.777 18.848 1.00 94.06 185 VAL A C 1
ATOM 1420 O O . VAL A 1 185 ? 0.038 -8.733 19.195 1.00 94.06 185 VAL A O 1
ATOM 1423 N N . ILE A 1 186 ? -1.534 -10.296 19.526 1.00 94.12 186 ILE A N 1
ATOM 1424 C CA . ILE A 1 186 ? -2.089 -9.656 20.730 1.00 94.12 186 ILE A CA 1
ATOM 1425 C C . ILE A 1 186 ? -1.043 -9.553 21.845 1.00 94.12 186 ILE A C 1
ATOM 1427 O O . ILE A 1 186 ? -1.003 -8.555 22.559 1.00 94.12 186 ILE A O 1
ATOM 1431 N N . LYS A 1 187 ? -0.192 -10.572 22.002 1.00 92.88 187 LYS A N 1
ATOM 1432 C CA . LYS A 1 187 ? 0.846 -10.604 23.038 1.00 92.88 187 LYS A CA 1
ATOM 1433 C C . LYS A 1 187 ? 2.047 -9.718 22.706 1.00 92.88 187 LYS A C 1
ATOM 1435 O O . LYS A 1 187 ? 2.608 -9.104 23.606 1.00 92.88 187 LYS A O 1
ATOM 1440 N N . THR A 1 188 ? 2.481 -9.715 21.450 1.00 93.12 188 THR A N 1
ATOM 1441 C CA . THR A 1 188 ? 3.721 -9.050 21.018 1.00 93.12 188 THR A CA 1
ATOM 1442 C C . THR A 1 188 ? 3.500 -7.621 20.539 1.00 93.12 188 THR A C 1
ATOM 1444 O O . THR A 1 188 ? 4.440 -6.837 20.553 1.00 93.12 188 THR A O 1
ATOM 1447 N N . GLY A 1 189 ? 2.290 -7.279 20.087 1.00 92.69 189 GLY A N 1
ATOM 1448 C CA . GLY A 1 189 ? 2.028 -6.010 19.408 1.00 92.69 189 GLY A CA 1
ATOM 1449 C C . GLY A 1 189 ? 2.739 -5.895 18.055 1.00 92.69 189 GLY A C 1
ATOM 1450 O O . GLY A 1 189 ? 2.915 -4.793 17.540 1.00 92.69 189 GLY A O 1
ATOM 1451 N N . HIS A 1 190 ? 3.174 -7.013 17.467 1.00 92.38 190 HIS A N 1
ATOM 1452 C CA . HIS A 1 190 ? 3.886 -7.033 16.194 1.00 92.38 190 HIS A CA 1
ATOM 1453 C C . HIS A 1 190 ? 3.096 -7.775 15.124 1.00 92.38 190 HIS A C 1
ATOM 1455 O O . HIS A 1 190 ? 2.426 -8.765 15.399 1.00 92.38 190 HIS A O 1
ATOM 1461 N N . LEU A 1 191 ? 3.200 -7.290 13.884 1.00 93.00 191 LEU A N 1
ATOM 1462 C CA . LEU A 1 191 ? 2.638 -7.956 12.712 1.00 93.00 191 LEU A CA 1
ATOM 1463 C C . LEU A 1 191 ? 3.212 -9.371 12.583 1.00 93.00 191 LEU A C 1
ATOM 1465 O O . LEU A 1 191 ? 4.429 -9.555 12.657 1.00 93.00 191 LEU A O 1
ATOM 1469 N N . LYS A 1 192 ? 2.339 -10.336 12.293 1.00 93.19 192 LYS A N 1
ATOM 1470 C CA . LYS A 1 192 ? 2.707 -11.710 11.939 1.00 93.19 192 LYS A CA 1
ATOM 1471 C C . LYS A 1 192 ? 2.113 -12.114 10.600 1.00 93.19 192 LYS A C 1
ATOM 1473 O O . LYS A 1 192 ? 1.060 -11.627 10.194 1.00 93.19 192 LYS A O 1
ATOM 1478 N N . GLU A 1 193 ? 2.804 -13.028 9.944 1.00 92.75 193 GLU A N 1
ATOM 1479 C CA . GLU A 1 193 ? 2.400 -13.621 8.676 1.00 92.75 193 GLU A CA 1
ATOM 1480 C C . GLU A 1 193 ? 2.245 -15.124 8.859 1.00 92.75 193 GLU A C 1
ATOM 1482 O O . GLU A 1 193 ? 2.945 -15.727 9.673 1.00 92.75 193 GLU A O 1
ATOM 1487 N N . ALA A 1 194 ? 1.317 -15.688 8.100 1.00 91.56 194 ALA A N 1
ATOM 1488 C CA . ALA A 1 194 ? 1.197 -17.112 7.871 1.00 91.56 194 ALA A CA 1
ATOM 1489 C C . ALA A 1 194 ? 1.339 -17.362 6.372 1.00 91.56 194 ALA A C 1
ATOM 1491 O O . ALA A 1 194 ? 0.643 -16.726 5.576 1.00 91.56 194 ALA A O 1
ATOM 1492 N N . HIS A 1 195 ? 2.217 -18.283 5.994 1.00 90.44 195 HIS A N 1
ATOM 1493 C CA . HIS A 1 195 ? 2.455 -18.674 4.602 1.00 90.44 195 HIS A CA 1
ATOM 1494 C C . HIS A 1 195 ? 1.831 -20.030 4.251 1.00 90.44 195 HIS A C 1
ATOM 1496 O O . HIS A 1 195 ? 1.946 -20.483 3.118 1.00 90.44 195 HIS A O 1
ATOM 1502 N N . SER A 1 196 ? 1.164 -20.668 5.213 1.00 87.75 196 SER A N 1
ATOM 1503 C CA . SER A 1 196 ? 0.523 -21.967 5.044 1.00 87.75 196 SER A CA 1
ATOM 1504 C C . SER A 1 196 ? -0.798 -22.050 5.809 1.00 87.75 196 SER A C 1
ATOM 1506 O O . SER A 1 196 ? -1.069 -21.282 6.741 1.00 87.75 196 SER A O 1
ATOM 1508 N N . LYS A 1 197 ? -1.632 -23.024 5.438 1.00 87.06 197 LYS A N 1
ATOM 1509 C CA . LYS A 1 197 ? -2.900 -23.311 6.121 1.00 87.06 197 LYS A CA 1
ATOM 1510 C C . LYS A 1 197 ? -2.676 -23.760 7.566 1.00 87.06 197 LYS A C 1
ATOM 1512 O O . LYS A 1 197 ? -3.462 -23.423 8.455 1.00 87.06 197 LYS A O 1
ATOM 1517 N N . GLU A 1 198 ? -1.592 -24.488 7.795 1.00 84.88 198 GLU A N 1
ATOM 1518 C CA . GLU A 1 198 ? -1.152 -24.957 9.103 1.00 84.88 198 GLU A CA 1
ATOM 1519 C C . GLU A 1 198 ? -0.795 -23.771 10.006 1.00 84.88 198 GLU A C 1
ATOM 1521 O O . GLU A 1 198 ? -1.251 -23.714 11.146 1.00 84.88 198 GLU A O 1
ATOM 1526 N N . GLU A 1 199 ? -0.072 -22.775 9.480 1.00 87.56 199 GLU A N 1
ATOM 1527 C CA . GLU A 1 199 ? 0.261 -21.540 10.205 1.00 87.56 199 GLU A CA 1
ATOM 1528 C C . GLU A 1 199 ? -0.963 -20.658 10.492 1.00 87.56 199 GLU A C 1
ATOM 1530 O O . GLU A 1 199 ? -1.008 -19.976 11.519 1.00 87.56 199 GLU A O 1
ATOM 1535 N N . ILE A 1 200 ? -1.984 -20.680 9.625 1.00 88.19 200 ILE A N 1
ATOM 1536 C CA . ILE A 1 200 ? -3.271 -20.023 9.908 1.00 88.19 200 ILE A CA 1
ATOM 1537 C C . ILE A 1 200 ? -3.960 -20.689 11.108 1.00 88.19 200 ILE A C 1
ATOM 1539 O O . ILE A 1 200 ? -4.630 -20.005 11.885 1.00 88.19 200 ILE A O 1
ATOM 1543 N N . GLY A 1 201 ? -3.806 -22.006 11.275 1.00 83.00 201 GLY A N 1
ATOM 1544 C CA . GLY A 1 201 ? -4.383 -22.757 12.390 1.00 83.00 201 GLY A CA 1
ATOM 1545 C C . GLY A 1 201 ? -5.898 -22.947 12.276 1.00 83.00 201 GLY A C 1
ATOM 1546 O O . GLY A 1 201 ? -6.609 -22.916 13.282 1.00 83.00 201 GLY A O 1
ATOM 1547 N N . CYS A 1 202 ? -6.421 -23.090 11.052 1.00 84.25 202 CYS A N 1
ATOM 1548 C CA . CYS A 1 202 ? -7.830 -23.412 10.837 1.00 84.25 202 CYS A CA 1
ATOM 1549 C C . CYS A 1 202 ? -8.059 -24.929 10.858 1.00 84.25 202 CYS A C 1
ATOM 1551 O O . CYS A 1 202 ? -7.554 -25.655 10.006 1.00 84.25 202 CYS A O 1
ATOM 1553 N N . ASN A 1 203 ? -8.901 -25.403 11.781 1.00 82.00 203 ASN A N 1
ATOM 1554 C CA . ASN A 1 203 ? -9.196 -26.833 11.951 1.00 82.00 203 ASN A CA 1
ATOM 1555 C C . ASN A 1 203 ? -10.122 -27.418 10.865 1.00 82.00 203 ASN A C 1
ATOM 1557 O O . ASN A 1 203 ? -10.461 -28.599 10.928 1.00 82.00 203 ASN A O 1
ATOM 1561 N N . ASN A 1 204 ? -10.578 -26.618 9.894 1.00 85.94 204 ASN A N 1
ATOM 1562 C CA . ASN A 1 204 ? -11.417 -27.121 8.810 1.00 85.94 204 ASN A CA 1
ATOM 1563 C C . ASN A 1 204 ? -10.548 -27.719 7.682 1.00 85.94 204 ASN A C 1
ATOM 1565 O O . ASN A 1 204 ? -9.829 -26.969 7.005 1.00 85.94 204 ASN A O 1
ATOM 1569 N N . PRO A 1 205 ? -10.655 -29.033 7.392 1.00 84.00 205 PRO A N 1
ATOM 1570 C CA . PRO A 1 205 ? -9.891 -29.671 6.318 1.00 84.00 205 PRO A CA 1
ATOM 1571 C C . PRO A 1 205 ? -10.161 -29.049 4.942 1.00 84.00 205 PRO A C 1
ATOM 1573 O O . PRO A 1 205 ? -9.260 -29.034 4.111 1.00 84.00 205 PRO A O 1
ATOM 1576 N N . ASN A 1 206 ? -11.319 -28.413 4.735 1.00 87.69 206 ASN A N 1
ATOM 1577 C CA . ASN A 1 206 ? -11.692 -27.770 3.470 1.00 87.69 206 ASN A CA 1
ATOM 1578 C C . ASN A 1 206 ? -11.519 -26.239 3.462 1.00 87.69 206 ASN A C 1
ATOM 1580 O O . ASN A 1 206 ? -12.027 -25.572 2.566 1.00 87.69 206 ASN A O 1
ATOM 1584 N N . CYS A 1 207 ? -10.815 -25.653 4.440 1.00 89.44 207 CYS A N 1
ATOM 1585 C CA . CYS A 1 207 ? -10.497 -24.221 4.402 1.00 89.44 207 CYS A CA 1
ATOM 1586 C C . CYS A 1 207 ? -9.655 -23.882 3.159 1.00 89.44 207 CYS A C 1
ATOM 1588 O O . CYS A 1 207 ? -8.618 -24.514 2.940 1.00 89.44 207 CYS A O 1
ATOM 1590 N N . SER A 1 208 ? -10.109 -22.896 2.378 1.00 92.81 208 SER A N 1
ATOM 1591 C CA . SER A 1 208 ? -9.486 -22.438 1.129 1.00 92.81 208 SER A CA 1
ATOM 1592 C C . SER A 1 208 ? -8.393 -21.382 1.328 1.00 92.81 208 SER A C 1
ATOM 1594 O O . SER A 1 208 ? -7.824 -20.909 0.351 1.00 92.81 208 SER A O 1
ATOM 1596 N N . LEU A 1 209 ? -8.149 -20.949 2.566 1.00 93.12 209 LEU A N 1
ATOM 1597 C CA . LEU A 1 209 ? -7.177 -19.905 2.881 1.00 93.12 209 LEU A CA 1
ATOM 1598 C C . LEU A 1 209 ? -5.778 -20.520 2.986 1.00 93.12 209 LEU A C 1
ATOM 1600 O O . LEU A 1 209 ? -5.586 -21.491 3.719 1.00 93.12 209 LEU A O 1
ATOM 1604 N N . THR A 1 210 ? -4.815 -19.951 2.265 1.00 93.25 210 THR A N 1
ATOM 1605 C CA . THR A 1 210 ? -3.442 -20.471 2.164 1.00 93.25 210 THR A CA 1
ATOM 1606 C C . THR A 1 210 ? -2.422 -19.578 2.853 1.00 93.25 210 THR A C 1
ATOM 1608 O O . THR A 1 210 ? -1.400 -20.075 3.308 1.00 93.25 210 THR A O 1
ATOM 1611 N N . SER A 1 211 ? -2.690 -18.276 2.967 1.00 93.88 211 SER A N 1
ATOM 1612 C CA . SER A 1 211 ? -1.827 -17.337 3.685 1.00 93.88 211 SER A CA 1
ATOM 1613 C C . SER A 1 211 ? -2.634 -16.249 4.394 1.00 93.88 211 SER A C 1
ATOM 1615 O O . SER A 1 211 ? -3.812 -16.014 4.093 1.00 93.88 211 SER A O 1
ATOM 1617 N N . ALA A 1 212 ? -2.011 -15.600 5.379 1.00 94.06 212 ALA A N 1
ATOM 1618 C CA . ALA A 1 212 ? -2.625 -14.518 6.136 1.00 94.06 212 ALA A CA 1
ATOM 1619 C C . ALA A 1 212 ? -1.609 -13.482 6.625 1.00 94.06 212 ALA A C 1
ATOM 1621 O O . ALA A 1 212 ? -0.470 -13.810 6.950 1.00 94.06 212 ALA A O 1
ATOM 1622 N N . ILE A 1 213 ? -2.062 -12.240 6.769 1.00 94.88 213 ILE A N 1
ATOM 1623 C CA . ILE A 1 213 ? -1.355 -11.172 7.480 1.00 94.88 213 ILE A CA 1
ATOM 1624 C C . ILE A 1 213 ? -2.216 -10.779 8.674 1.00 94.88 213 ILE A C 1
ATOM 1626 O O . ILE A 1 213 ? -3.388 -10.444 8.502 1.00 94.88 213 ILE A O 1
ATOM 1630 N N . VAL A 1 214 ? -1.641 -10.790 9.874 1.00 95.31 214 VAL A N 1
ATOM 1631 C CA . VAL A 1 214 ? -2.305 -10.352 11.106 1.00 95.31 214 VAL A CA 1
ATOM 1632 C C . VAL A 1 214 ? -1.568 -9.146 11.665 1.00 95.31 214 VAL A C 1
ATOM 1634 O O . VAL A 1 214 ? -0.365 -9.197 11.921 1.00 95.31 214 VAL A O 1
ATOM 1637 N N . ILE A 1 215 ? -2.306 -8.061 11.862 1.00 95.81 215 ILE A N 1
ATOM 1638 C CA . ILE A 1 215 ? -1.803 -6.772 12.337 1.00 95.81 215 ILE A CA 1
ATOM 1639 C C . ILE A 1 215 ? -2.548 -6.344 13.602 1.00 95.81 215 ILE A C 1
ATOM 1641 O O . ILE A 1 215 ? -3.764 -6.542 13.692 1.00 95.81 215 ILE A O 1
ATOM 1645 N N . PRO A 1 216 ? -1.844 -5.777 14.594 1.00 96.44 216 PRO A N 1
ATOM 1646 C CA . PRO A 1 216 ? -2.483 -5.264 15.795 1.00 96.44 216 PRO A CA 1
ATOM 1647 C C . PRO A 1 216 ? -3.210 -3.949 15.491 1.00 96.44 216 PRO A C 1
ATOM 1649 O O . PRO A 1 216 ? -2.737 -3.133 14.703 1.00 96.44 2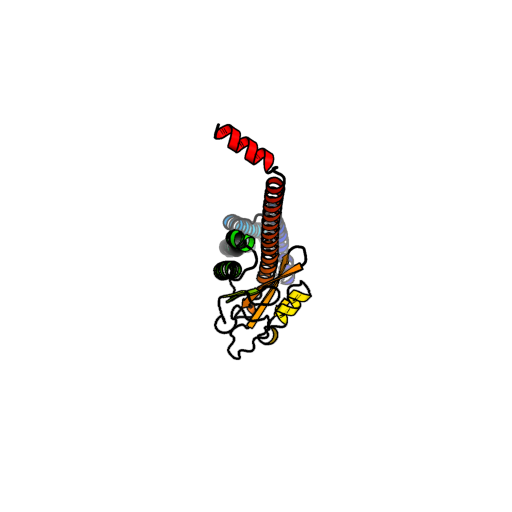16 PRO A O 1
ATOM 1652 N N . LEU A 1 217 ? -4.349 -3.744 16.146 1.00 96.69 217 LEU A N 1
ATOM 1653 C CA . LEU A 1 217 ? -5.013 -2.446 16.245 1.00 96.69 217 LEU A CA 1
ATOM 1654 C C . LEU A 1 217 ? -4.737 -1.892 17.639 1.00 96.69 217 LEU A C 1
ATOM 1656 O O . LEU A 1 217 ? -5.060 -2.544 18.636 1.00 96.69 217 LEU A O 1
ATOM 1660 N N . MET A 1 218 ? -4.122 -0.716 17.699 1.00 94.62 218 MET A N 1
ATOM 1661 C CA . MET A 1 218 ? -3.596 -0.125 18.924 1.00 94.62 218 MET A CA 1
ATOM 1662 C C . MET A 1 218 ? -4.500 1.000 19.427 1.00 94.62 218 MET A C 1
ATOM 1664 O O . MET A 1 218 ? -5.026 1.784 18.644 1.00 94.62 218 MET A O 1
ATOM 1668 N N . ILE A 1 219 ? -4.651 1.098 20.744 1.00 94.12 219 ILE A N 1
ATOM 1669 C CA . ILE A 1 219 ? -5.273 2.234 21.431 1.00 94.12 219 ILE A CA 1
ATOM 1670 C C . ILE A 1 219 ? -4.403 2.537 22.654 1.00 94.12 219 ILE A C 1
ATOM 1672 O O . ILE A 1 219 ? -4.178 1.636 23.459 1.00 94.12 219 ILE A O 1
ATOM 1676 N N . ASN A 1 220 ? -3.891 3.767 22.803 1.00 88.75 220 ASN A N 1
ATOM 1677 C CA . ASN A 1 220 ? -2.992 4.149 23.905 1.00 88.75 220 ASN A CA 1
ATOM 1678 C C . ASN A 1 220 ? -1.812 3.172 24.111 1.00 88.75 220 ASN A C 1
ATOM 1680 O O . ASN A 1 220 ? -1.494 2.801 25.236 1.00 88.75 220 ASN A O 1
ATOM 1684 N N . GLN A 1 221 ? -1.173 2.727 23.021 1.00 87.88 221 GLN A N 1
ATOM 1685 C CA . GLN A 1 221 ? -0.076 1.737 23.024 1.00 87.88 221 GLN A CA 1
ATOM 1686 C C . GLN A 1 221 ? -0.449 0.318 23.500 1.00 87.88 221 GLN A C 1
ATOM 1688 O O . GLN A 1 221 ? 0.426 -0.544 23.584 1.00 87.88 221 GLN A O 1
ATOM 1693 N N . GLU A 1 222 ? -1.729 0.023 23.724 1.00 93.75 222 GLU A N 1
ATOM 1694 C CA . GLU A 1 222 ? -2.209 -1.331 23.994 1.00 93.75 222 GLU A CA 1
ATOM 1695 C C . GLU A 1 222 ? -2.902 -1.940 22.775 1.00 93.75 222 GLU A C 1
ATOM 1697 O O . GLU A 1 222 ? -3.606 -1.257 22.030 1.00 93.75 222 GLU A O 1
ATOM 1702 N N . VAL A 1 223 ? -2.754 -3.256 22.591 1.00 95.94 223 VAL A N 1
ATOM 1703 C CA . VAL A 1 223 ? -3.481 -3.978 21.541 1.00 95.94 223 VAL A CA 1
ATOM 1704 C C . VAL A 1 223 ? -4.959 -4.072 21.926 1.00 95.94 223 VAL A C 1
ATOM 1706 O O . VAL A 1 223 ? -5.340 -4.850 22.804 1.00 95.94 223 VAL A O 1
ATOM 1709 N N . ALA A 1 224 ? -5.809 -3.310 21.241 1.00 94.88 224 ALA A N 1
ATOM 1710 C CA . ALA A 1 224 ? -7.262 -3.365 21.387 1.00 94.88 224 ALA A CA 1
ATOM 1711 C C . ALA A 1 224 ? -7.875 -4.550 20.625 1.00 94.88 224 ALA A C 1
ATOM 1713 O O . ALA A 1 224 ? -8.919 -5.085 21.008 1.00 94.88 224 ALA A O 1
ATOM 1714 N N . GLY A 1 225 ? -7.215 -4.979 19.551 1.00 95.31 225 GLY A N 1
ATOM 1715 C CA . GLY A 1 225 ? -7.700 -6.033 18.676 1.00 95.31 225 GLY A CA 1
ATOM 1716 C C . GLY A 1 225 ? -6.730 -6.363 17.554 1.00 95.31 225 GLY A C 1
ATOM 1717 O O . GLY A 1 225 ? -5.586 -5.913 17.553 1.00 95.31 225 GLY A O 1
ATOM 1718 N N . THR A 1 226 ? -7.190 -7.146 16.584 1.00 95.88 226 THR A N 1
ATOM 1719 C CA . THR A 1 226 ? -6.402 -7.449 15.383 1.00 95.88 226 THR A CA 1
ATOM 1720 C C . THR A 1 226 ? -7.226 -7.246 14.127 1.00 95.88 226 THR A C 1
ATOM 1722 O O . THR A 1 226 ? -8.438 -7.461 14.129 1.00 95.88 226 THR A O 1
ATOM 1725 N N . LEU A 1 227 ? -6.553 -6.858 13.051 1.00 95.94 227 LEU A N 1
ATOM 1726 C CA . LEU A 1 227 ? -7.067 -6.900 11.691 1.00 95.94 227 LEU A CA 1
ATOM 1727 C C . LEU A 1 227 ? -6.307 -7.995 10.936 1.00 95.94 227 LEU A C 1
ATOM 1729 O O . LEU A 1 227 ? -5.092 -8.143 11.078 1.00 95.94 227 LEU A O 1
ATOM 1733 N N . LYS A 1 228 ? -7.037 -8.806 10.177 1.00 95.06 228 LYS A N 1
ATOM 1734 C CA . LYS A 1 228 ? -6.501 -9.951 9.448 1.00 95.06 228 LYS A CA 1
ATOM 1735 C C . LYS A 1 228 ? -6.887 -9.856 7.989 1.00 95.06 228 LYS A C 1
ATOM 1737 O O . LYS A 1 228 ? -8.066 -9.681 7.680 1.00 95.06 228 LYS A O 1
ATOM 1742 N N . PHE A 1 229 ? -5.906 -10.046 7.124 1.00 95.56 229 PHE A N 1
ATOM 1743 C CA . PHE A 1 229 ? -6.107 -10.262 5.700 1.00 95.56 229 PHE A CA 1
ATOM 1744 C C . PHE A 1 229 ? -5.781 -11.704 5.377 1.00 95.56 229 PHE A C 1
ATOM 1746 O O . PHE A 1 229 ? -4.754 -12.211 5.821 1.00 95.56 229 PHE A O 1
ATOM 1753 N N . TYR A 1 230 ? -6.649 -12.348 4.612 1.00 95.00 230 TYR A N 1
ATOM 1754 C CA . TYR A 1 230 ? -6.460 -13.716 4.164 1.00 95.00 230 TYR A CA 1
ATOM 1755 C C . TYR A 1 230 ? -6.423 -13.784 2.645 1.00 95.00 230 TYR A C 1
ATOM 1757 O O . TYR A 1 230 ? -7.114 -13.021 1.963 1.00 95.00 230 TYR A O 1
ATOM 1765 N N . PHE A 1 231 ? -5.676 -14.756 2.136 1.00 95.38 231 PHE A N 1
ATOM 1766 C CA . PHE A 1 231 ? -5.523 -15.011 0.711 1.00 95.38 231 PHE A CA 1
ATOM 1767 C C . PHE A 1 231 ? -5.786 -16.485 0.411 1.00 95.38 231 PHE A C 1
ATOM 1769 O O . PHE A 1 231 ? -5.535 -17.362 1.241 1.00 95.38 231 PHE A O 1
ATOM 1776 N N . THR A 1 232 ? -6.315 -16.748 -0.779 1.00 93.81 232 THR A N 1
ATOM 1777 C CA . THR A 1 232 ? -6.491 -18.104 -1.331 1.00 93.81 232 THR A CA 1
ATOM 1778 C C . THR A 1 232 ? -5.289 -18.545 -2.169 1.00 93.81 232 THR A C 1
ATOM 1780 O O . THR A 1 232 ? -5.203 -19.707 -2.561 1.00 93.81 232 THR A O 1
ATOM 1783 N N . ASN A 1 233 ? -4.357 -17.623 -2.425 1.00 88.69 233 ASN A N 1
ATOM 1784 C CA . ASN A 1 233 ? -3.112 -17.856 -3.135 1.00 88.69 233 ASN A CA 1
ATOM 1785 C C . ASN A 1 233 ? -1.945 -17.214 -2.366 1.00 88.69 233 ASN A C 1
ATOM 1787 O O . ASN A 1 233 ? -1.981 -16.029 -2.036 1.00 88.69 233 ASN A O 1
ATOM 1791 N N . GLU A 1 234 ? -0.891 -17.985 -2.091 1.00 80.75 234 GLU A N 1
ATOM 1792 C CA . GLU A 1 234 ? 0.288 -17.505 -1.357 1.00 80.75 234 GLU A CA 1
ATOM 1793 C C . GLU A 1 234 ? 0.995 -16.328 -2.050 1.00 80.75 234 GLU A C 1
ATOM 1795 O O . GLU A 1 234 ? 1.488 -15.432 -1.364 1.00 80.75 234 GLU A O 1
ATOM 1800 N N . TYR A 1 235 ? 0.967 -16.268 -3.389 1.00 82.12 235 TYR A N 1
ATOM 1801 C CA . TYR A 1 235 ? 1.622 -15.213 -4.173 1.00 82.12 235 TYR A CA 1
ATOM 1802 C C . TYR A 1 235 ? 0.957 -13.833 -4.028 1.00 82.12 235 TYR A C 1
ATOM 1804 O O . TYR A 1 235 ? 1.540 -12.827 -4.429 1.00 82.12 235 TYR A O 1
ATOM 1812 N N . GLU A 1 236 ? -0.243 -13.761 -3.444 1.00 83.44 236 GLU A N 1
ATOM 1813 C CA . GLU A 1 236 ? -0.940 -12.498 -3.166 1.00 83.44 236 GLU A CA 1
ATOM 1814 C C . GLU A 1 236 ? -0.453 -11.825 -1.869 1.00 83.44 236 GLU A C 1
ATOM 1816 O O . GLU A 1 236 ? -0.611 -10.607 -1.703 1.00 83.44 236 GLU A O 1
ATOM 1821 N N . ASN A 1 237 ? 0.213 -12.577 -0.979 1.00 83.38 237 ASN A N 1
ATOM 1822 C CA . ASN A 1 237 ? 0.892 -12.025 0.195 1.00 83.38 237 ASN A CA 1
ATOM 1823 C C . ASN A 1 237 ? 2.226 -11.371 -0.217 1.00 83.38 237 ASN A C 1
ATOM 1825 O O . ASN A 1 237 ? 3.316 -11.894 0.014 1.00 83.38 237 ASN A O 1
ATOM 1829 N N . THR A 1 238 ? 2.128 -10.221 -0.884 1.00 85.88 238 THR A N 1
ATOM 1830 C CA . THR A 1 238 ? 3.287 -9.458 -1.361 1.00 85.88 238 THR A CA 1
ATOM 1831 C C . THR A 1 238 ? 3.792 -8.456 -0.320 1.00 85.88 238 THR A C 1
ATOM 1833 O O . THR A 1 238 ? 3.045 -7.970 0.536 1.00 85.88 238 THR A O 1
ATOM 1836 N N . THR A 1 239 ? 5.055 -8.034 -0.455 1.00 86.38 239 THR A N 1
ATOM 1837 C CA . THR A 1 239 ? 5.636 -6.946 0.352 1.00 86.38 239 THR A CA 1
ATOM 1838 C C . THR A 1 239 ? 4.800 -5.664 0.290 1.00 86.38 239 THR A C 1
ATOM 1840 O O . THR A 1 239 ? 4.637 -4.993 1.308 1.00 86.38 239 THR A O 1
ATOM 1843 N N . SER A 1 240 ? 4.240 -5.328 -0.876 1.00 83.44 240 SER A N 1
ATOM 1844 C CA . SER A 1 240 ? 3.386 -4.147 -1.053 1.00 83.44 240 SER A CA 1
ATOM 1845 C C . SER A 1 240 ? 2.098 -4.258 -0.236 1.00 83.44 240 SER A C 1
ATOM 1847 O O . SER A 1 240 ? 1.757 -3.327 0.493 1.00 83.44 240 SER A O 1
ATOM 1849 N N . THR A 1 241 ? 1.434 -5.420 -0.274 1.00 84.56 241 THR A N 1
ATOM 1850 C CA . THR A 1 241 ? 0.234 -5.703 0.529 1.00 84.56 241 THR A CA 1
ATOM 1851 C C . THR A 1 241 ? 0.527 -5.577 2.023 1.00 84.56 241 THR A C 1
ATOM 1853 O O . THR A 1 241 ? -0.247 -4.974 2.762 1.00 84.56 241 THR A O 1
ATOM 1856 N N . LYS A 1 242 ? 1.686 -6.071 2.471 1.00 89.00 242 LYS A N 1
ATOM 1857 C CA . LYS A 1 242 ? 2.136 -5.958 3.864 1.00 89.00 242 LYS A CA 1
ATOM 1858 C C . LYS A 1 242 ? 2.387 -4.513 4.305 1.00 89.00 242 LYS A C 1
ATOM 1860 O O . LYS A 1 242 ? 2.032 -4.152 5.426 1.00 89.00 242 LYS A O 1
ATOM 1865 N N . GLN A 1 243 ? 3.000 -3.679 3.463 1.00 87.81 243 GLN A N 1
ATOM 1866 C CA . GLN A 1 243 ? 3.202 -2.261 3.797 1.00 87.81 243 GLN A CA 1
ATOM 1867 C C . GLN A 1 243 ? 1.876 -1.507 3.858 1.00 87.81 243 GLN A C 1
ATOM 1869 O O . GLN A 1 243 ? 1.650 -0.731 4.783 1.00 87.81 243 GLN A O 1
ATOM 1874 N N . LEU A 1 244 ? 0.975 -1.792 2.919 1.00 87.19 244 LEU A N 1
ATOM 1875 C CA . LEU A 1 244 ? -0.367 -1.227 2.908 1.00 87.19 244 LEU A CA 1
ATOM 1876 C C . LEU A 1 244 ? -1.167 -1.658 4.147 1.00 87.19 244 LEU A C 1
ATOM 1878 O O . LEU A 1 244 ? -1.799 -0.823 4.788 1.00 87.19 244 LEU A O 1
ATOM 1882 N N . ALA A 1 245 ? -1.056 -2.926 4.549 1.00 89.69 245 ALA A N 1
ATOM 1883 C CA . ALA A 1 245 ? -1.645 -3.441 5.779 1.00 89.69 245 ALA A CA 1
ATOM 1884 C C . ALA A 1 245 ? -1.169 -2.670 7.017 1.00 89.69 245 ALA A C 1
ATOM 1886 O O . ALA A 1 245 ? -1.992 -2.239 7.819 1.00 89.69 245 ALA A O 1
ATOM 1887 N N . ARG A 1 246 ? 0.145 -2.451 7.154 1.00 90.50 246 ARG A N 1
ATOM 1888 C CA . ARG A 1 246 ? 0.711 -1.655 8.257 1.00 90.50 246 ARG A CA 1
ATOM 1889 C C . ARG A 1 246 ? 0.188 -0.222 8.255 1.00 90.50 246 ARG A C 1
ATOM 1891 O O . ARG A 1 246 ? -0.299 0.230 9.281 1.00 90.50 246 ARG A O 1
ATOM 1898 N N . GLY A 1 247 ? 0.218 0.452 7.104 1.00 90.62 247 GLY A N 1
ATOM 1899 C CA . GLY A 1 247 ? -0.280 1.825 6.993 1.00 90.62 247 GLY A CA 1
ATOM 1900 C C . GLY A 1 247 ? -1.760 1.952 7.366 1.00 90.62 247 GLY A C 1
ATOM 1901 O O . GLY A 1 247 ? -2.142 2.879 8.074 1.00 90.62 247 GLY A O 1
ATOM 1902 N N . LEU A 1 248 ? -2.595 0.991 6.955 1.00 91.50 248 LEU A N 1
ATOM 1903 C CA . LEU A 1 248 ? -3.998 0.941 7.371 1.00 91.50 248 LEU A CA 1
ATOM 1904 C C . LEU A 1 248 ? -4.151 0.657 8.869 1.00 91.50 248 LEU A C 1
ATOM 1906 O O . LEU A 1 248 ? -4.997 1.278 9.505 1.00 91.50 248 LEU A O 1
ATOM 1910 N N . ALA A 1 249 ? -3.335 -0.232 9.445 1.00 92.00 249 ALA A N 1
ATOM 1911 C CA . ALA A 1 249 ? -3.340 -0.502 10.883 1.00 92.00 249 ALA A CA 1
ATOM 1912 C C . ALA A 1 249 ? -3.085 0.774 11.694 1.00 92.00 249 ALA A C 1
ATOM 1914 O O . ALA A 1 249 ? -3.811 1.037 12.652 1.00 92.00 249 ALA A O 1
ATOM 1915 N N . ASP A 1 250 ? -2.103 1.580 11.283 1.00 92.56 250 ASP A N 1
ATOM 1916 C CA . ASP A 1 250 ? -1.758 2.843 11.939 1.00 92.56 250 ASP A CA 1
ATOM 1917 C C . ASP A 1 250 ? -2.928 3.832 11.865 1.00 92.56 250 ASP A C 1
ATOM 1919 O O . ASP A 1 250 ? -3.362 4.366 12.887 1.00 92.56 250 ASP A O 1
ATOM 1923 N N . ILE A 1 251 ? -3.516 4.003 10.674 1.00 94.06 251 ILE A N 1
ATOM 1924 C CA . ILE A 1 251 ? -4.689 4.865 10.474 1.00 94.06 251 ILE A CA 1
ATOM 1925 C C . ILE A 1 251 ? -5.855 4.404 11.353 1.00 94.06 251 ILE A C 1
ATOM 1927 O O . ILE A 1 251 ? -6.452 5.209 12.064 1.00 94.06 251 ILE A O 1
ATOM 1931 N N . PHE A 1 252 ? -6.194 3.117 11.324 1.00 95.56 252 PHE A N 1
ATOM 1932 C CA . PHE A 1 252 ? -7.321 2.573 12.079 1.00 95.56 252 PHE A CA 1
ATOM 1933 C C . PHE A 1 252 ? -7.106 2.660 13.588 1.00 95.56 252 PHE A C 1
ATOM 1935 O O . PHE A 1 252 ? -8.047 2.969 14.317 1.00 95.56 252 PHE A O 1
ATOM 1942 N N . SER A 1 253 ? -5.872 2.455 14.048 1.00 95.31 253 SER A N 1
ATOM 1943 C CA . SER A 1 253 ? -5.483 2.651 15.446 1.00 95.31 253 SER A CA 1
ATOM 1944 C C . SER A 1 253 ? -5.728 4.099 15.878 1.00 95.31 253 SER A C 1
ATOM 1946 O O . SER A 1 253 ? -6.424 4.333 16.864 1.00 95.31 253 SER A O 1
ATOM 1948 N N . SER A 1 254 ? -5.292 5.082 15.082 1.00 94.56 254 SER A N 1
ATOM 1949 C CA . SER A 1 254 ? -5.573 6.500 15.353 1.00 94.56 254 SER A CA 1
ATOM 1950 C C . SER A 1 254 ? -7.070 6.836 15.320 1.00 94.56 254 SER A C 1
ATOM 1952 O O . SER A 1 254 ? -7.536 7.649 16.115 1.00 94.56 254 SER A O 1
ATOM 1954 N N . GLN A 1 255 ? -7.853 6.217 14.429 1.00 94.75 255 GLN A N 1
ATOM 1955 C CA . GLN A 1 255 ? -9.308 6.424 14.373 1.00 94.75 255 GLN A CA 1
ATOM 1956 C C . GLN A 1 255 ? -10.022 5.880 15.617 1.00 94.75 255 GLN A C 1
ATOM 1958 O O . GLN A 1 255 ? -10.946 6.519 16.125 1.00 94.75 255 GLN A O 1
ATOM 1963 N N . LEU A 1 256 ? -9.592 4.718 16.111 1.00 95.12 256 LEU A N 1
ATOM 1964 C CA . LEU A 1 256 ? -10.100 4.120 17.344 1.00 95.12 256 LEU A CA 1
ATOM 1965 C C . LEU A 1 256 ? -9.725 4.957 18.573 1.00 95.12 256 LEU A C 1
ATOM 1967 O O . LEU A 1 256 ? -10.571 5.197 19.433 1.00 95.12 256 LEU A O 1
ATOM 1971 N N . GLU A 1 257 ? -8.482 5.432 18.637 1.00 94.56 257 GLU A N 1
ATOM 1972 C CA . GLU A 1 257 ? -7.989 6.303 19.707 1.00 94.56 257 GLU A CA 1
ATOM 1973 C C . GLU A 1 257 ? -8.749 7.636 19.743 1.00 94.56 257 GLU A C 1
ATOM 1975 O O . GLU A 1 257 ? -9.225 8.052 20.800 1.00 94.56 257 GLU A O 1
ATOM 1980 N N . LEU A 1 258 ? -8.976 8.251 18.576 1.00 93.81 258 LEU A N 1
ATOM 1981 C CA . LEU A 1 258 ? -9.816 9.442 18.447 1.00 93.81 258 LEU A CA 1
ATOM 1982 C C . LEU A 1 258 ? -11.242 9.185 18.954 1.00 93.81 258 LEU A C 1
ATOM 1984 O O . LEU A 1 258 ? -11.761 9.972 19.744 1.00 93.81 258 LEU A O 1
ATOM 1988 N N . GLY A 1 259 ? -11.868 8.080 18.538 1.00 92.56 259 GLY A N 1
ATOM 1989 C CA . GLY A 1 259 ? -13.208 7.707 19.001 1.00 92.56 259 GLY A CA 1
ATOM 1990 C C . GLY A 1 259 ? -13.279 7.525 20.519 1.00 92.56 259 GLY A C 1
ATOM 1991 O O . GLY A 1 259 ? -14.221 7.986 21.168 1.00 92.56 259 GLY A O 1
ATOM 1992 N N . GLN A 1 260 ? -12.250 6.916 21.115 1.00 92.12 260 GLN A N 1
ATOM 1993 C CA . GLN A 1 260 ? -12.170 6.752 22.563 1.00 92.12 260 GLN A CA 1
ATOM 1994 C C . GLN A 1 260 ? -12.014 8.098 23.285 1.00 92.12 260 GLN A C 1
ATOM 1996 O O . GLN A 1 260 ? -12.707 8.334 24.277 1.00 92.12 260 GLN A O 1
ATOM 2001 N N . ALA A 1 261 ? -11.161 8.992 22.782 1.00 92.56 261 ALA A N 1
ATOM 2002 C CA . ALA A 1 261 ? -10.968 10.325 23.348 1.00 92.56 261 ALA A CA 1
ATOM 2003 C C . ALA A 1 261 ? -12.254 11.170 23.282 1.00 92.56 261 ALA A C 1
ATOM 2005 O O . ALA A 1 261 ? -12.627 11.822 24.262 1.00 92.56 261 ALA A O 1
ATOM 2006 N N . GLU A 1 262 ? -12.983 11.117 22.163 1.00 92.88 262 GLU A N 1
ATOM 2007 C CA . GLU A 1 262 ? -14.278 11.791 22.010 1.00 92.88 262 GLU A CA 1
ATOM 2008 C C . GLU A 1 262 ? -15.316 11.260 23.007 1.00 92.88 262 GLU A C 1
ATOM 2010 O O . GLU A 1 262 ? -16.010 12.044 23.663 1.00 92.88 262 GLU A O 1
ATOM 2015 N N . MET A 1 263 ? -15.392 9.935 23.170 1.00 91.06 263 MET A N 1
ATOM 2016 C CA . MET A 1 263 ? -16.301 9.307 24.128 1.00 91.06 263 MET A CA 1
ATOM 2017 C C . MET A 1 263 ? -15.962 9.699 25.572 1.00 91.06 263 MET A C 1
ATOM 2019 O O . MET A 1 263 ? -16.855 10.058 26.340 1.00 91.06 263 MET A O 1
ATOM 2023 N N . GLN A 1 264 ? -14.680 9.690 25.945 1.00 92.94 264 GLN A N 1
ATOM 2024 C CA . GLN A 1 264 ? -14.232 10.110 27.276 1.00 92.94 264 GLN A CA 1
ATOM 2025 C C . GLN A 1 264 ? -14.538 11.589 27.544 1.00 92.94 264 GLN A C 1
ATOM 2027 O O . GLN A 1 264 ? -15.057 11.923 28.608 1.00 92.94 264 GLN A O 1
ATOM 2032 N N . SER A 1 265 ? -14.290 12.472 26.570 1.00 94.38 265 SER A N 1
ATOM 2033 C CA . SER A 1 265 ? -14.614 13.900 26.683 1.00 94.38 265 SER A CA 1
ATOM 2034 C C . SER A 1 265 ? -16.112 14.127 26.898 1.00 94.38 265 SER A C 1
ATOM 2036 O O . SER A 1 265 ? -16.506 14.940 27.736 1.00 94.38 265 SER A O 1
ATOM 2038 N N . LYS A 1 266 ? -16.958 13.375 26.185 1.00 94.44 266 LYS A N 1
ATOM 2039 C CA . LYS A 1 266 ? -18.411 13.427 26.363 1.00 94.44 266 LYS A CA 1
ATOM 2040 C C . LYS A 1 266 ? -18.826 12.990 27.770 1.00 94.44 266 LYS A C 1
ATOM 2042 O O . LYS A 1 266 ? -19.567 13.713 28.427 1.00 94.44 266 LYS A O 1
ATOM 2047 N N . LEU A 1 267 ? -18.308 11.858 28.250 1.00 94.94 267 LEU A N 1
ATOM 2048 C CA . LEU A 1 267 ? -18.608 11.350 29.593 1.00 94.94 267 LEU A CA 1
ATOM 2049 C C . LEU A 1 267 ? -18.180 12.330 30.697 1.00 94.94 267 LEU A C 1
ATOM 2051 O O . LEU A 1 267 ? -18.913 12.505 31.670 1.00 94.94 267 LEU A O 1
ATOM 2055 N N . LEU A 1 268 ? -17.031 12.994 30.537 1.00 96.69 268 LEU A N 1
ATOM 2056 C CA . LEU A 1 268 ? -16.558 14.026 31.466 1.00 96.69 268 LEU A CA 1
ATOM 2057 C C . LEU A 1 268 ? -17.500 15.234 31.506 1.00 96.69 268 LEU A C 1
ATOM 2059 O O . LEU A 1 268 ? -17.889 15.661 32.590 1.00 96.69 268 LEU A O 1
ATOM 2063 N N . LYS A 1 269 ? -17.921 15.741 30.341 1.00 95.56 269 LYS A N 1
ATOM 2064 C CA . LYS A 1 269 ? -18.891 16.846 30.256 1.00 95.56 269 LYS A CA 1
ATOM 2065 C C . LYS A 1 269 ? -20.231 16.479 30.887 1.00 95.56 269 LYS A C 1
ATOM 2067 O O . LYS A 1 269 ? -20.795 17.272 31.634 1.00 95.56 269 LYS A O 1
ATOM 2072 N N . ASP A 1 270 ? -20.726 15.270 30.628 1.00 95.75 270 ASP A N 1
ATOM 2073 C CA . ASP A 1 270 ? -21.983 14.790 31.205 1.00 95.75 270 ASP A CA 1
ATOM 2074 C C . ASP A 1 270 ? -21.893 14.686 32.740 1.00 95.75 270 ASP A C 1
ATOM 2076 O O . ASP A 1 270 ? -22.852 15.006 33.447 1.00 95.75 270 ASP A O 1
ATOM 2080 N N . ALA A 1 271 ? -20.740 14.268 33.273 1.00 95.25 271 ALA A N 1
ATOM 2081 C CA . ALA A 1 271 ? -20.487 14.229 34.712 1.00 95.25 271 ALA A CA 1
ATOM 2082 C C . ALA A 1 271 ? -20.389 15.636 35.330 1.00 95.25 271 ALA A C 1
ATOM 2084 O O . ALA A 1 271 ? -20.947 15.868 36.403 1.00 95.25 271 ALA A O 1
ATOM 2085 N N . GLU A 1 272 ? -19.737 16.581 34.649 1.00 94.75 272 GLU A N 1
ATOM 2086 C CA . GLU A 1 272 ? -19.641 17.983 35.072 1.00 94.75 272 GLU A CA 1
ATOM 2087 C C . GLU A 1 272 ? -21.022 18.649 35.120 1.00 94.75 272 GLU A C 1
ATOM 2089 O O . GLU A 1 272 ? -21.387 19.233 36.140 1.00 94.75 272 GLU A O 1
ATOM 2094 N N . ILE A 1 273 ? -21.842 18.477 34.076 1.00 93.75 273 ILE A N 1
ATOM 2095 C CA . ILE A 1 273 ? -23.223 18.982 34.037 1.00 93.75 273 ILE A CA 1
ATOM 2096 C C . ILE A 1 273 ? -24.041 18.408 35.197 1.00 93.75 273 ILE A C 1
ATOM 2098 O O . ILE A 1 273 ? -24.723 19.157 35.896 1.00 93.75 273 ILE A O 1
ATOM 2102 N N . LYS A 1 274 ? -23.954 17.094 35.444 1.00 90.81 274 LYS A N 1
ATOM 2103 C CA . LYS A 1 274 ? -24.648 16.455 36.574 1.00 90.81 274 LYS A CA 1
ATOM 2104 C C . LYS A 1 274 ? -24.177 16.997 37.925 1.00 90.81 274 LYS A C 1
ATOM 2106 O O . LYS A 1 274 ? -25.002 17.195 38.813 1.00 90.81 274 LYS A O 1
ATOM 2111 N N . SER A 1 275 ? -22.878 17.258 38.082 1.00 92.62 275 SER A N 1
ATOM 2112 C CA . SER A 1 275 ? -22.325 17.862 39.300 1.00 92.62 275 SER A CA 1
ATOM 2113 C C . SER A 1 275 ? -22.843 19.285 39.515 1.00 92.62 275 SER A C 1
ATOM 2115 O O . SER A 1 275 ? -23.295 19.611 40.612 1.00 92.62 275 SER A O 1
ATOM 2117 N N . LEU A 1 276 ? -22.856 20.113 38.465 1.00 88.75 276 LEU A N 1
ATOM 2118 C CA . LEU A 1 276 ? -23.406 21.470 38.516 1.00 88.75 276 LEU A CA 1
ATOM 2119 C C . LEU A 1 276 ? -24.898 21.460 38.868 1.00 88.75 276 LEU A C 1
ATOM 2121 O O . LEU A 1 276 ? -25.328 22.230 39.721 1.00 88.75 276 LEU A O 1
ATOM 2125 N N . GLN A 1 277 ? -25.680 20.557 38.271 1.00 86.31 277 GLN A N 1
ATOM 2126 C CA . GLN A 1 277 ? -27.102 20.392 38.590 1.00 86.31 277 GLN A CA 1
ATOM 2127 C C . GLN A 1 277 ? -27.332 19.990 40.052 1.00 86.31 277 GLN A C 1
ATOM 2129 O O . GLN A 1 277 ? -28.237 20.523 40.687 1.00 86.31 277 GLN A O 1
ATOM 2134 N N . ALA A 1 278 ? -26.502 19.101 40.607 1.00 86.19 278 ALA A N 1
ATOM 2135 C CA . ALA A 1 278 ? -26.595 18.694 42.010 1.00 86.19 278 ALA A CA 1
ATOM 2136 C C . ALA A 1 278 ? -26.233 19.824 42.996 1.00 86.19 278 ALA A C 1
ATOM 2138 O O . ALA A 1 278 ? -26.691 19.809 44.136 1.00 86.19 278 ALA A O 1
ATOM 2139 N N . GLN A 1 279 ? -25.429 20.803 42.566 1.00 81.12 279 GLN A N 1
ATOM 2140 C CA . GLN A 1 279 ? -25.057 21.977 43.364 1.00 81.12 279 GLN A CA 1
ATOM 2141 C C . GLN A 1 279 ? -26.107 23.101 43.329 1.00 81.12 279 GLN A C 1
ATOM 2143 O O . GLN A 1 279 ? -26.038 24.020 44.149 1.00 81.12 279 GLN A O 1
ATOM 2148 N N . VAL A 1 280 ? -27.097 23.050 42.426 1.00 77.44 280 VAL A N 1
ATOM 2149 C CA . VAL A 1 280 ? -28.214 24.005 42.436 1.00 77.44 280 VAL A CA 1
ATOM 2150 C C . VAL A 1 280 ? -29.037 23.778 43.703 1.00 77.44 280 VAL A C 1
ATOM 2152 O O . VAL A 1 280 ? -29.661 22.735 43.887 1.00 77.44 280 VAL A O 1
ATOM 2155 N N . ASN A 1 281 ? -29.029 24.767 44.599 1.00 65.62 281 ASN A N 1
ATOM 2156 C CA . ASN A 1 281 ? -29.688 24.667 45.895 1.00 65.62 281 ASN A CA 1
ATOM 2157 C C . ASN A 1 281 ? -31.211 24.468 45.715 1.00 65.62 281 ASN A C 1
ATOM 2159 O O . ASN A 1 281 ? -31.854 25.332 45.106 1.00 65.62 281 ASN A O 1
ATOM 2163 N N . PRO A 1 282 ? -31.815 23.407 46.292 1.00 70.25 282 PRO A N 1
ATOM 2164 C CA . PRO A 1 282 ? -33.258 23.175 46.238 1.00 70.25 282 PRO A CA 1
ATOM 2165 C C . PRO A 1 282 ? -34.071 24.398 46.675 1.00 70.25 282 PRO A C 1
ATOM 2167 O O . PRO A 1 282 ? -35.090 24.713 46.072 1.00 70.25 282 PRO A O 1
ATOM 2170 N N . HIS A 1 283 ? -33.586 25.149 47.666 1.00 69.50 283 HIS A N 1
ATOM 2171 C CA . HIS A 1 283 ? -34.219 26.371 48.156 1.00 69.50 283 HIS A CA 1
ATOM 2172 C C . HIS A 1 283 ? -34.273 27.481 47.097 1.00 69.50 283 HIS A C 1
ATOM 2174 O O . HIS A 1 283 ? -35.260 28.204 47.013 1.00 69.50 283 HIS A O 1
ATOM 2180 N N . PHE A 1 284 ? -33.247 27.615 46.250 1.00 76.38 284 PHE A N 1
ATOM 2181 C CA . PHE A 1 284 ? -33.257 28.592 45.156 1.00 76.38 284 PHE A CA 1
ATOM 2182 C C . PHE A 1 284 ? -34.287 28.211 44.084 1.00 76.38 284 PHE A C 1
ATOM 2184 O O . PHE A 1 284 ? -34.984 29.072 43.543 1.00 76.38 284 PHE A O 1
ATOM 2191 N N . PHE A 1 285 ? -34.432 26.908 43.832 1.00 72.12 285 PHE A N 1
ATOM 2192 C CA . PHE A 1 285 ? -35.446 26.367 42.932 1.00 72.12 285 PHE A CA 1
ATOM 2193 C C . PHE A 1 285 ? -36.867 26.603 43.476 1.00 72.12 285 PHE A C 1
ATOM 2195 O O . PHE A 1 285 ? -37.718 27.129 42.759 1.00 72.12 285 PHE A O 1
ATOM 2202 N N . PHE A 1 286 ? -37.106 26.324 44.765 1.00 75.31 286 PHE A N 1
ATOM 2203 C CA . PHE A 1 286 ? -38.388 26.599 45.430 1.00 75.31 286 PHE A CA 1
ATOM 2204 C C . PHE A 1 286 ? -38.717 28.098 45.493 1.00 75.31 286 PHE A C 1
ATOM 2206 O O . PHE A 1 286 ? -39.854 28.478 45.221 1.00 75.31 286 PHE A O 1
ATOM 2213 N N . ASN A 1 287 ? -37.733 28.960 45.773 1.00 74.38 287 ASN A N 1
ATOM 2214 C CA . ASN A 1 287 ? -37.923 30.413 45.758 1.00 74.38 287 ASN A CA 1
ATOM 2215 C C . ASN A 1 287 ? -38.329 30.923 44.370 1.00 74.38 287 ASN A C 1
ATOM 2217 O O . ASN A 1 287 ? -39.234 31.749 44.256 1.00 74.38 287 ASN A O 1
ATOM 2221 N N . SER A 1 288 ? -37.693 30.405 43.317 1.00 82.44 288 SER A N 1
ATOM 2222 C CA . SER A 1 288 ? -38.000 30.793 41.938 1.00 82.44 288 SER A CA 1
ATOM 2223 C C . SER A 1 288 ? -39.420 30.377 41.535 1.00 82.44 288 SER A C 1
ATOM 2225 O O . SER A 1 288 ? -40.149 31.185 40.968 1.00 82.44 288 SER A O 1
ATOM 2227 N N . ILE A 1 289 ? -39.856 29.159 41.891 1.00 80.94 289 ILE A N 1
ATOM 2228 C CA . ILE A 1 289 ? -41.230 28.682 41.638 1.00 80.94 289 ILE A CA 1
ATOM 2229 C C . ILE A 1 289 ? -42.265 29.514 42.403 1.00 80.94 289 ILE A C 1
ATOM 2231 O O . ILE A 1 289 ? -43.248 29.953 41.808 1.00 80.94 289 ILE A O 1
ATOM 2235 N N . ASN A 1 290 ? -42.042 29.770 43.695 1.00 77.38 290 ASN A N 1
ATOM 2236 C CA . ASN A 1 290 ? -42.978 30.556 44.504 1.00 77.38 290 ASN A CA 1
ATOM 2237 C C . ASN A 1 290 ? -43.131 31.991 43.990 1.00 77.38 290 ASN A C 1
ATOM 2239 O O . ASN A 1 290 ? -44.214 32.550 44.090 1.00 77.38 290 ASN A O 1
ATOM 2243 N N . THR A 1 291 ? -42.078 32.572 43.410 1.00 83.94 291 THR A N 1
ATOM 2244 C CA . THR A 1 291 ? -42.124 33.936 42.857 1.00 83.94 291 THR A CA 1
ATOM 2245 C C . THR A 1 291 ? -42.865 34.000 41.519 1.00 83.94 291 THR A C 1
ATOM 2247 O O . THR A 1 291 ? -43.438 35.029 41.196 1.00 83.94 291 THR A O 1
ATOM 2250 N N . ILE A 1 292 ? -42.866 32.917 40.733 1.00 83.44 292 ILE A N 1
ATOM 2251 C CA . ILE A 1 292 ? -43.612 32.836 39.464 1.00 83.44 292 ILE A CA 1
ATOM 2252 C C . ILE A 1 292 ? -45.095 32.501 39.703 1.00 83.44 292 ILE A C 1
ATOM 2254 O O . ILE A 1 292 ? -45.946 32.868 38.898 1.00 83.44 292 ILE A O 1
ATOM 2258 N N . SER A 1 293 ? -45.406 31.775 40.783 1.00 74.25 293 SER A N 1
ATOM 2259 C CA . SER A 1 293 ? -46.778 31.383 41.137 1.00 74.25 293 SER A CA 1
ATOM 2260 C C . SER A 1 293 ? -47.546 32.434 41.950 1.00 74.25 293 SER A C 1
ATOM 2262 O O . SER A 1 293 ? -48.761 32.278 42.103 1.00 74.25 293 SER A O 1
ATOM 2264 N N . ALA A 1 294 ? -46.855 33.424 42.517 1.00 59.34 294 ALA A N 1
ATOM 2265 C CA . ALA A 1 294 ? -47.432 34.550 43.253 1.00 59.34 294 ALA A CA 1
ATOM 2266 C C . ALA A 1 294 ? -47.687 35.737 42.317 1.00 59.34 294 ALA A C 1
ATOM 2268 O O . ALA A 1 294 ? -48.721 36.413 42.516 1.00 59.34 294 ALA A O 1
#

Organism: Staphylococcus haemolyticus (NCBI:txid1283)

pLDDT: mean 88.09, std 7.65, range [59.34, 97.0]

Foldseek 3Di:
DQLVVLVVVDDAPSVLSNVLVVVLCVQVVVVVVVQVVVVHDDALQVQLVSQLVSLVSSLVSLCPRGPDNVVSVVVCVVCSPVRSNVRSVVSSVVVVVVVVVVVVVVVVVVLLVVLLVVLLVQLLVLLLQPDALVSQASSQVSCVVSDPFQKKWKWFQFWTSDIDGAPCVQNDGPDTPPQPQFNCCQVPVDKDKDQAPVNRVDPDPPRLWGMKIKHFQAAPNHGRIIMMTTHSDSVSPDPVVVVSRVVSSVSSSVSNNNSVVVVVVVVVVVVVVVVVVVPPDVVVVVVVVVVVVD

Radius of gyration: 35.06 Å; chains: 1; bounding box: 89×64×102 Å

Secondary structure (DSSP, 8-state):
-HHHHHHHH--TTHHHHHHHHHHHHHHHHHHHHHHHTTT-PPPHHHHHHHHHHHHHHHHHHHHHH-S-HHHHHHHHHHHHHHHHHHHHHHHHHHHHHHHHHHHHHHHHHHHHHHHHHHHHHHHHHHHHT-S-HHHHHHHHHHHHHHS--SEEEEE-SSBEEEEEETTTTTS-TT-B---HHHHHHHHH-S-EEE-SHHHHT---TT----EEEEEEEEETTEEEEEEEEEESSGGG--HHHHHHHHHHHHHHHHHHHHHHHHHHHHHHHHHHHHHHHHHS-HHHHHHHHHHHH-